Protein AF-0000000074206406 (afdb_homodimer)

Radius of gyration: 19.16 Å; Cα contacts (8 Å, |Δi|>4): 480; chains: 2; bounding box: 40×52×42 Å

Nearest PDB structures (foldseek):
  3nuv-assembly1_A  TM=7.724E-01  e=1.480E-07  Comamonas testosteroni
  4l7k-assembly2_C  TM=7.697E-01  e=1.480E-07  Comamonas testosteroni
  3mki-assembly2_C  TM=7.525E-01  e=2.273E-07  Comamonas testosteroni
  1cqs-assembly1_B  TM=8.108E-01  e=1.518E-06  Pseudomonas putida
  6tzd-assembly1_A  TM=7.763E-01  e=7.937E-06  Pseudomonas putida

Sequence (256 aa):
MSNREAVETWIRDYERLWRTPGTDGLDRLFTADATYLTSPWAEPITGLPALAEFWESHRDGPDEEFTLTAQVIAVDGPTAVVRASVEYLEPGDRWRDLWVLELDVDGLCAAFEEWPFAPGLEGQHNGQMSNREAVETWIRDYERLWRTPGTDGLDRLFTADATYLTSPWAEPITGLPALAEFWESHRDGPDEEFTLTAQVIAVDGPTAVVRASVEYLEPGDRWRDLWVLELDVDGLCAAFEEWPFAPGLEGQHNGQ

Structure (mmCIF, N/CA/C/O backbone):
data_AF-0000000074206406-model_v1
#
loop_
_entity.id
_entity.type
_entity.pdbx_description
1 polymer 'SnoaL-like domain-containing protein'
#
loop_
_atom_site.group_PDB
_atom_site.id
_atom_site.type_symbol
_atom_site.label_atom_id
_atom_site.label_alt_id
_atom_site.label_comp_id
_atom_site.label_asym_id
_atom_site.label_entity_id
_atom_site.label_seq_id
_atom_site.pdbx_PDB_ins_code
_atom_site.Cartn_x
_atom_site.Cartn_y
_atom_site.Cartn_z
_atom_site.occupancy
_atom_site.B_iso_or_equiv
_atom_site.auth_seq_id
_atom_site.auth_comp_id
_atom_site.auth_asym_id
_atom_site.auth_atom_id
_atom_site.pdbx_PDB_model_num
ATOM 1 N N . MET A 1 1 ? 22.75 -7.164 -12.742 1 74.94 1 MET A N 1
ATOM 2 C CA . MET A 1 1 ? 21.375 -6.68 -12.781 1 74.94 1 MET A CA 1
ATOM 3 C C . MET A 1 1 ? 21.062 -5.824 -11.562 1 74.94 1 MET A C 1
ATOM 5 O O . MET A 1 1 ? 21.484 -6.145 -10.445 1 74.94 1 MET A O 1
ATOM 9 N N . SER A 1 2 ? 20.547 -4.613 -11.789 1 85.25 2 SER A N 1
ATOM 10 C CA . SER A 1 2 ? 20.203 -3.793 -10.633 1 85.25 2 SER A CA 1
ATOM 11 C C . SER A 1 2 ? 19 -4.367 -9.883 1 85.25 2 SER A C 1
ATOM 13 O O . SER A 1 2 ? 18.297 -5.227 -10.414 1 85.25 2 SER A O 1
ATOM 15 N N . ASN A 1 3 ? 18.938 -4.07 -8.703 1 92.25 3 ASN A N 1
ATOM 16 C CA . ASN A 1 3 ? 17.766 -4.488 -7.93 1 92.25 3 ASN A CA 1
ATOM 17 C C . ASN A 1 3 ? 16.469 -4.062 -8.602 1 92.25 3 ASN A C 1
ATOM 19 O O . ASN A 1 3 ? 15.492 -4.82 -8.609 1 92.25 3 ASN A O 1
ATOM 23 N N . ARG A 1 4 ? 16.516 -2.961 -9.227 1 95.44 4 ARG A N 1
ATOM 24 C CA . ARG A 1 4 ? 15.336 -2.455 -9.922 1 95.44 4 ARG A CA 1
ATOM 25 C C . ARG A 1 4 ? 15.008 -3.309 -11.141 1 95.44 4 ARG A C 1
ATOM 27 O O . ARG A 1 4 ? 13.836 -3.609 -11.391 1 95.44 4 ARG A O 1
ATOM 34 N N . GLU A 1 5 ? 15.977 -3.672 -11.914 1 95.25 5 GLU A N 1
ATOM 35 C CA . GLU A 1 5 ? 15.773 -4.535 -13.07 1 95.25 5 GLU A CA 1
ATOM 36 C C . GLU A 1 5 ? 15.203 -5.887 -12.656 1 95.25 5 GLU A C 1
ATOM 38 O O . GLU A 1 5 ? 14.391 -6.473 -13.375 1 95.25 5 GLU A O 1
ATOM 43 N N . ALA A 1 6 ? 15.703 -6.41 -11.562 1 97 6 ALA A N 1
ATOM 44 C CA . ALA A 1 6 ? 15.18 -7.672 -11.039 1 97 6 ALA A CA 1
ATOM 45 C C . ALA A 1 6 ? 13.688 -7.57 -10.742 1 97 6 ALA A C 1
ATOM 47 O O . ALA A 1 6 ? 12.93 -8.5 -11.008 1 97 6 ALA A O 1
ATOM 48 N N . VAL A 1 7 ? 13.242 -6.422 -10.141 1 98.5 7 VAL A N 1
ATOM 49 C CA . VAL A 1 7 ? 11.836 -6.199 -9.836 1 98.5 7 VAL A CA 1
ATOM 50 C C . VAL A 1 7 ? 11.031 -6.133 -11.133 1 98.5 7 VAL A C 1
ATOM 52 O O . VAL A 1 7 ? 9.953 -6.734 -11.234 1 98.5 7 VAL A O 1
ATOM 55 N N . GLU A 1 8 ? 11.562 -5.422 -12.102 1 98.25 8 GLU A N 1
ATOM 56 C CA . GLU A 1 8 ? 10.883 -5.309 -13.391 1 98.25 8 GLU A CA 1
ATOM 57 C C . GLU A 1 8 ? 10.727 -6.672 -14.055 1 98.25 8 GLU A C 1
ATOM 59 O O . GLU A 1 8 ? 9.688 -6.973 -14.641 1 98.25 8 GLU A O 1
ATOM 64 N N . THR A 1 9 ? 11.75 -7.434 -14.016 1 97.94 9 THR A N 1
ATOM 65 C CA . THR A 1 9 ? 11.688 -8.789 -14.547 1 97.94 9 THR A CA 1
ATOM 66 C C . THR A 1 9 ? 10.641 -9.617 -13.812 1 97.94 9 THR A C 1
ATOM 68 O O . THR A 1 9 ? 9.875 -10.352 -14.438 1 97.94 9 THR A O 1
ATOM 71 N N . TRP A 1 10 ? 10.609 -9.516 -12.484 1 98.62 10 TRP A N 1
ATOM 72 C CA . TRP A 1 10 ? 9.625 -10.234 -11.688 1 98.62 10 TRP A CA 1
ATOM 73 C C . TRP A 1 10 ? 8.211 -9.867 -12.109 1 98.62 10 TRP A C 1
ATOM 75 O O . TRP A 1 10 ? 7.352 -10.742 -12.25 1 98.62 10 TRP A O 1
ATOM 85 N N . ILE A 1 11 ? 7.922 -8.586 -12.289 1 98.56 11 ILE A N 1
ATOM 86 C CA . ILE A 1 11 ? 6.602 -8.102 -12.68 1 98.56 11 ILE A CA 1
ATOM 87 C C . ILE A 1 11 ? 6.207 -8.711 -14.031 1 98.56 11 ILE A C 1
ATOM 89 O O . ILE A 1 11 ? 5.07 -9.148 -14.211 1 98.56 11 ILE A O 1
ATOM 93 N N . ARG A 1 12 ? 7.152 -8.688 -14.992 1 97.88 12 ARG A N 1
ATOM 94 C CA . ARG A 1 12 ? 6.895 -9.273 -16.297 1 97.88 12 ARG A CA 1
ATOM 95 C C . ARG A 1 12 ? 6.57 -10.758 -16.188 1 97.88 12 ARG A C 1
ATOM 97 O O . ARG A 1 12 ? 5.648 -11.242 -16.844 1 97.88 12 ARG A O 1
ATOM 104 N N . ASP A 1 13 ? 7.344 -11.469 -15.438 1 97.56 13 ASP A N 1
ATOM 105 C CA . ASP A 1 13 ? 7.125 -12.898 -15.266 1 97.56 13 ASP A CA 1
ATOM 106 C C . ASP A 1 13 ? 5.801 -13.172 -14.555 1 97.56 13 ASP A C 1
ATOM 108 O O . ASP A 1 13 ? 5.117 -14.148 -14.859 1 97.56 13 ASP A O 1
ATOM 112 N N . TYR A 1 14 ? 5.453 -12.391 -13.57 1 97.19 14 TYR A N 1
ATOM 113 C CA . TYR A 1 14 ? 4.172 -12.484 -12.875 1 97.19 14 TYR A CA 1
ATOM 114 C C . TYR A 1 14 ? 3.014 -12.367 -13.859 1 97.19 14 TYR A C 1
ATOM 116 O O . TYR A 1 14 ? 2.096 -13.188 -13.852 1 97.19 14 TYR A O 1
ATOM 124 N N . GLU A 1 15 ? 3.031 -11.289 -14.641 1 95.38 15 GLU A N 1
ATOM 125 C CA . GLU A 1 15 ? 1.978 -11.109 -15.633 1 95.38 15 GLU A CA 1
ATOM 126 C C . GLU A 1 15 ? 1.921 -12.281 -16.609 1 95.38 15 GLU A C 1
ATOM 128 O O . GLU A 1 15 ? 0.837 -12.758 -16.938 1 95.38 15 GLU A O 1
ATOM 133 N N . ARG A 1 16 ? 3.059 -12.688 -17.125 1 94.38 16 ARG A N 1
ATOM 134 C CA . ARG A 1 16 ? 3.119 -13.82 -18.047 1 94.38 16 ARG A CA 1
ATOM 135 C C . ARG A 1 16 ? 2.473 -15.055 -17.438 1 94.38 16 ARG A C 1
ATOM 137 O O . ARG A 1 16 ? 1.684 -15.742 -18.094 1 94.38 16 ARG A O 1
ATOM 144 N N . LEU A 1 17 ? 2.834 -15.328 -16.203 1 94.19 17 LEU A N 1
ATOM 145 C CA . LEU A 1 17 ? 2.275 -16.516 -15.555 1 94.19 17 LEU A CA 1
ATOM 146 C C . LEU A 1 17 ? 0.767 -16.375 -15.383 1 94.19 17 LEU A C 1
ATOM 148 O O . LEU A 1 17 ? 0.03 -17.344 -15.523 1 94.19 17 LEU A O 1
ATOM 152 N N . TRP A 1 18 ? 0.322 -15.188 -15.016 1 92 18 TRP A N 1
ATOM 153 C CA . TRP A 1 18 ? -1.109 -14.953 -14.867 1 92 18 TRP A CA 1
ATOM 154 C C . TRP A 1 18 ? -1.853 -15.289 -16.156 1 92 18 TRP A C 1
ATOM 156 O O . TRP A 1 18 ? -3.012 -15.703 -16.125 1 92 18 TRP A O 1
ATOM 166 N N . ARG A 1 19 ? -1.225 -15.211 -17.266 1 90.44 19 ARG A N 1
ATOM 167 C CA . ARG A 1 19 ? -1.811 -15.438 -18.594 1 90.44 19 ARG A CA 1
ATOM 168 C C . ARG A 1 19 ? -1.575 -16.875 -19.047 1 90.44 19 ARG A C 1
ATOM 170 O O . ARG A 1 19 ? -1.971 -17.25 -20.156 1 90.44 19 ARG A O 1
ATOM 177 N N . THR A 1 20 ? -0.932 -17.641 -18.312 1 90.62 20 THR A N 1
ATOM 178 C CA . THR A 1 20 ? -0.604 -19.031 -18.641 1 90.62 20 THR A CA 1
ATOM 179 C C . THR A 1 20 ? -1.51 -20 -17.891 1 90.62 20 THR A C 1
ATOM 181 O O . THR A 1 20 ? -1.739 -19.828 -16.688 1 90.62 20 THR A O 1
ATOM 184 N N . PRO A 1 21 ? -2.049 -21.047 -18.594 1 89.12 21 PRO A N 1
ATOM 185 C CA . PRO A 1 21 ? -2.852 -22.031 -17.875 1 89.12 21 PRO A CA 1
ATOM 186 C C . PRO A 1 21 ? -2.066 -22.75 -16.781 1 89.12 21 PRO A C 1
ATOM 188 O O . PRO A 1 21 ? -0.896 -23.094 -16.969 1 89.12 21 PRO A O 1
ATOM 191 N N . GLY A 1 22 ? -2.77 -22.969 -15.609 1 89.88 22 GLY A N 1
ATOM 192 C CA . GLY A 1 22 ? -2.176 -23.719 -14.508 1 89.88 22 GLY A CA 1
ATOM 193 C C . GLY A 1 22 ? -1.314 -22.859 -13.602 1 89.88 22 GLY A C 1
ATOM 194 O O . GLY A 1 22 ? -1.295 -21.641 -13.734 1 89.88 22 GLY A O 1
ATOM 195 N N . THR A 1 23 ? -0.602 -23.562 -12.617 1 93.25 23 THR A N 1
ATOM 196 C CA . THR A 1 23 ? 0.146 -22.828 -11.602 1 93.25 23 THR A CA 1
ATOM 197 C C . THR A 1 23 ? 1.562 -23.375 -11.469 1 93.25 23 THR A C 1
ATOM 199 O O . THR A 1 23 ? 2.264 -23.062 -10.5 1 93.25 23 THR A O 1
ATOM 202 N N . ASP A 1 24 ? 2.092 -24.156 -12.32 1 92.31 24 ASP A N 1
ATOM 203 C CA . ASP A 1 24 ? 3.414 -24.766 -12.258 1 92.31 24 ASP A CA 1
ATOM 204 C C . ASP A 1 24 ? 4.516 -23.703 -12.281 1 92.31 24 ASP A C 1
ATOM 206 O O . ASP A 1 24 ? 5.613 -23.938 -11.766 1 92.31 24 ASP A O 1
ATOM 210 N N . GLY A 1 25 ? 4.359 -22.562 -12.609 1 95.62 25 GLY A N 1
ATOM 211 C CA . GLY A 1 25 ? 5.367 -21.516 -12.688 1 95.62 25 GLY A CA 1
ATOM 212 C C . GLY A 1 25 ? 5.441 -20.656 -11.438 1 95.62 25 GLY A C 1
ATOM 213 O O . GLY A 1 25 ? 6.305 -19.781 -11.328 1 95.62 25 GLY A O 1
ATOM 214 N N . LEU A 1 26 ? 4.68 -20.984 -10.391 1 97.69 26 LEU A N 1
ATOM 215 C CA . LEU A 1 26 ? 4.641 -20.172 -9.18 1 97.69 26 LEU A CA 1
ATOM 216 C C . LEU A 1 26 ? 5.965 -20.25 -8.43 1 97.69 26 LEU A C 1
ATOM 218 O O . LEU A 1 26 ? 6.391 -19.281 -7.801 1 97.69 26 LEU A O 1
ATOM 222 N N . ASP A 1 27 ? 6.637 -21.375 -8.492 1 97.81 27 ASP A N 1
ATOM 223 C CA . ASP A 1 27 ? 7.891 -21.594 -7.773 1 97.81 27 ASP A CA 1
ATOM 224 C C . ASP A 1 27 ? 9.023 -20.797 -8.414 1 97.81 27 ASP A C 1
ATOM 226 O O . ASP A 1 27 ? 10.125 -20.719 -7.859 1 97.81 27 ASP A O 1
ATOM 230 N N . ARG A 1 28 ? 8.844 -20.188 -9.531 1 97.88 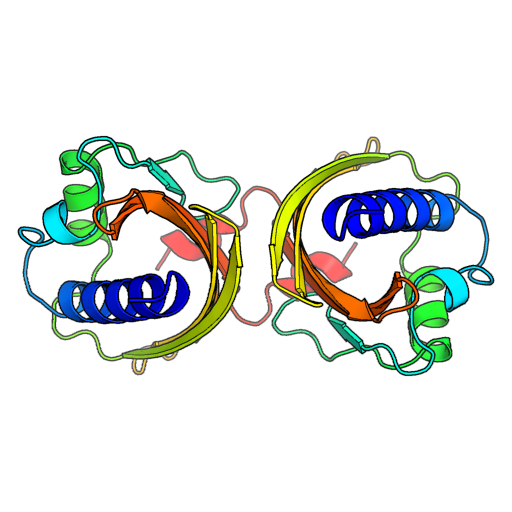28 ARG A N 1
ATOM 231 C CA . ARG A 1 28 ? 9.82 -19.312 -10.172 1 97.88 28 ARG A CA 1
ATOM 232 C C . ARG A 1 28 ? 9.57 -17.859 -9.797 1 97.88 28 ARG A C 1
ATOM 234 O O . ARG A 1 28 ? 10.422 -16.984 -10.039 1 97.88 28 ARG A O 1
ATOM 241 N N . LEU A 1 29 ? 8.492 -17.594 -9.164 1 98.56 29 LEU A N 1
ATOM 242 C CA . LEU A 1 29 ? 8.117 -16.25 -8.766 1 98.56 29 LEU A CA 1
ATOM 243 C C . LEU A 1 29 ? 8.234 -16.078 -7.25 1 98.56 29 LEU A C 1
ATOM 245 O O . LEU A 1 29 ? 8.602 -15 -6.773 1 98.56 29 LEU A O 1
ATOM 249 N N . PHE A 1 30 ? 7.875 -17.141 -6.559 1 98.88 30 PHE A N 1
ATOM 250 C CA . PHE A 1 30 ? 7.727 -17.062 -5.109 1 98.88 30 PHE A CA 1
ATOM 251 C C . PHE A 1 30 ? 8.594 -18.094 -4.414 1 98.88 30 PHE A C 1
ATOM 253 O O . PHE A 1 30 ? 8.859 -19.156 -4.973 1 98.88 30 PHE A O 1
ATOM 260 N N . THR A 1 31 ? 9.039 -17.75 -3.18 1 98.81 31 THR A N 1
ATOM 261 C CA . THR A 1 31 ? 9.672 -18.75 -2.33 1 98.81 31 THR A CA 1
ATOM 262 C C . THR A 1 31 ? 8.656 -19.781 -1.857 1 98.81 31 THR A C 1
ATOM 264 O O . THR A 1 31 ? 7.449 -19.531 -1.874 1 98.81 31 THR A O 1
ATOM 267 N N . ALA A 1 32 ? 9.055 -20.938 -1.372 1 98.31 32 ALA A N 1
ATOM 268 C CA . ALA A 1 32 ? 8.188 -22.062 -1 1 98.31 32 ALA A CA 1
ATOM 269 C C . ALA A 1 32 ? 7.246 -21.656 0.132 1 98.31 32 ALA A C 1
ATOM 271 O O . ALA A 1 32 ? 6.102 -22.125 0.186 1 98.31 32 ALA A O 1
ATOM 272 N N . ASP A 1 33 ? 7.699 -20.781 1.014 1 98.44 33 ASP A N 1
ATOM 273 C CA . ASP A 1 33 ? 6.918 -20.375 2.178 1 98.44 33 ASP A CA 1
ATOM 274 C C . ASP A 1 33 ? 6.434 -18.938 2.041 1 98.44 33 ASP A C 1
ATOM 276 O O . ASP A 1 33 ? 6.227 -18.25 3.043 1 98.44 33 ASP A O 1
ATOM 280 N N . ALA A 1 34 ? 6.363 -18.5 0.811 1 98.81 34 ALA A N 1
ATOM 281 C CA . ALA A 1 34 ? 5.973 -17.109 0.562 1 98.81 34 ALA A CA 1
ATOM 282 C C . ALA A 1 34 ? 4.633 -16.797 1.217 1 98.81 34 ALA A C 1
ATOM 284 O O . ALA A 1 34 ? 3.777 -17.672 1.357 1 98.81 34 ALA A O 1
ATOM 285 N N . THR A 1 35 ? 4.453 -15.57 1.666 1 98.81 35 THR A N 1
ATOM 286 C CA . THR A 1 35 ? 3.176 -15.039 2.141 1 98.81 35 THR A CA 1
ATOM 287 C C . THR A 1 35 ? 2.598 -14.047 1.143 1 98.81 35 THR A C 1
ATOM 289 O O . THR A 1 35 ? 3.34 -13.281 0.519 1 98.81 35 THR A O 1
ATOM 292 N N . TYR A 1 36 ? 1.287 -14.125 0.999 1 98.38 36 TYR A N 1
ATOM 293 C CA . TYR A 1 36 ? 0.541 -13.312 0.05 1 98.38 36 TYR A CA 1
ATOM 294 C C . TYR A 1 36 ? -0.673 -12.672 0.717 1 98.38 36 TYR A C 1
ATOM 296 O O . TYR A 1 36 ? -1.567 -13.375 1.193 1 98.38 36 TYR A O 1
ATOM 304 N N . LEU A 1 37 ? -0.662 -11.344 0.838 1 97.75 37 LEU A N 1
ATOM 305 C CA . LEU A 1 37 ? -1.819 -10.57 1.28 1 97.75 37 LEU A CA 1
ATOM 306 C C . LEU A 1 37 ? -2.547 -9.953 0.091 1 97.75 37 LEU A C 1
ATOM 308 O O . LEU A 1 37 ? -1.976 -9.141 -0.637 1 97.75 37 LEU A O 1
ATOM 312 N N . THR A 1 38 ? -3.846 -10.312 -0.092 1 95.44 38 THR A N 1
ATOM 313 C CA . THR A 1 38 ? -4.617 -9.789 -1.212 1 95.44 38 THR A CA 1
ATOM 314 C C . THR A 1 38 ? -5.141 -8.391 -0.897 1 95.44 38 THR A C 1
ATOM 316 O O . THR A 1 38 ? -5.621 -7.684 -1.788 1 95.44 38 THR A O 1
ATOM 319 N N . SER A 1 39 ? -5.117 -7.93 0.307 1 95 39 SER A N 1
ATOM 320 C CA . SER A 1 39 ? -5.445 -6.609 0.842 1 95 39 SER A CA 1
ATOM 321 C C . SER A 1 39 ? -4.898 -6.434 2.254 1 95 39 SER A C 1
ATOM 323 O O . SER A 1 39 ? -4.539 -7.414 2.912 1 95 39 SER A O 1
ATOM 325 N N . PRO A 1 40 ? -4.809 -5.27 2.746 1 95.19 40 PRO A N 1
ATOM 326 C CA . PRO A 1 40 ? -4.121 -5.059 4.023 1 95.19 40 PRO A CA 1
ATOM 327 C C . PRO A 1 40 ? -4.832 -5.734 5.191 1 95.19 40 PRO A C 1
ATOM 329 O O . PRO A 1 40 ? -4.211 -6.008 6.223 1 95.19 40 PRO A O 1
ATOM 332 N N . TRP A 1 41 ? -6.102 -6.004 5.078 1 95.62 41 TRP A N 1
ATOM 333 C CA . TRP A 1 41 ? -6.832 -6.594 6.195 1 95.62 41 TRP A CA 1
ATOM 334 C C . TRP A 1 41 ? -7.078 -8.078 5.961 1 95.62 41 TRP A C 1
ATOM 336 O O . TRP A 1 41 ? -7.715 -8.75 6.781 1 95.62 41 TRP A O 1
ATOM 346 N N . ALA A 1 42 ? -6.688 -8.609 4.844 1 94.56 42 ALA A N 1
ATOM 347 C CA . ALA A 1 42 ? -6.895 -10.023 4.52 1 94.56 42 ALA A CA 1
ATOM 348 C C . ALA A 1 42 ? -5.984 -10.914 5.355 1 94.56 42 ALA A C 1
ATOM 350 O O . ALA A 1 42 ? -4.926 -10.477 5.812 1 94.56 42 ALA A O 1
ATOM 351 N N . GLU A 1 43 ? -6.441 -12.094 5.582 1 94.81 43 GLU A N 1
ATOM 352 C CA . GLU A 1 43 ? -5.543 -13.117 6.109 1 94.81 43 GLU A CA 1
ATOM 353 C C . GLU A 1 43 ? -4.527 -13.547 5.059 1 94.81 43 GLU A C 1
ATOM 355 O O . GLU A 1 43 ? -4.879 -13.75 3.893 1 94.81 43 GLU A O 1
ATOM 360 N N . PRO A 1 44 ? -3.307 -13.672 5.469 1 97.38 44 PRO A N 1
ATOM 361 C CA . PRO A 1 44 ? -2.293 -14.062 4.488 1 97.38 44 PRO A CA 1
ATOM 362 C C . PRO A 1 44 ? -2.494 -15.477 3.963 1 97.38 44 PRO A C 1
ATOM 364 O O . PRO A 1 44 ? -2.867 -16.375 4.723 1 97.38 44 PRO A O 1
ATOM 367 N N . ILE A 1 45 ? -2.307 -15.672 2.645 1 97.94 45 ILE A N 1
ATOM 368 C CA . ILE A 1 45 ? -2.111 -16.969 2.012 1 97.94 45 ILE A CA 1
ATOM 369 C C . ILE A 1 45 ? -0.646 -17.391 2.133 1 97.94 45 ILE A C 1
ATOM 371 O O . ILE A 1 45 ? 0.254 -16.625 1.771 1 97.94 45 ILE A O 1
ATOM 375 N N . THR A 1 46 ? -0.384 -18.578 2.645 1 98.69 46 THR A N 1
ATOM 376 C CA . THR A 1 46 ? 0.998 -18.953 2.932 1 98.69 46 THR A CA 1
ATOM 377 C C . THR A 1 46 ? 1.38 -20.219 2.186 1 98.69 46 THR A C 1
ATOM 379 O O . THR A 1 46 ? 0.712 -21.25 2.32 1 98.69 46 THR A O 1
ATOM 382 N N . GLY A 1 47 ? 2.395 -20.109 1.427 1 98.69 47 GLY A N 1
ATOM 383 C CA . GLY A 1 47 ? 2.967 -21.281 0.774 1 98.69 47 GLY A CA 1
ATOM 384 C C . GLY A 1 47 ? 2.438 -21.5 -0.631 1 98.69 47 GLY A C 1
ATOM 385 O O . GLY A 1 47 ? 1.342 -21.047 -0.965 1 98.69 47 GLY A O 1
ATOM 386 N N . LEU A 1 48 ? 3.275 -22.203 -1.395 1 98.5 48 LEU A N 1
ATOM 387 C CA . LEU A 1 48 ? 2.996 -22.391 -2.816 1 98.5 48 LEU A CA 1
ATOM 388 C C . LEU A 1 48 ? 1.716 -23.188 -3.023 1 98.5 48 LEU A C 1
ATOM 390 O O . LEU A 1 48 ? 0.912 -22.859 -3.9 1 98.5 48 LEU A O 1
ATOM 394 N N . PRO A 1 49 ? 1.428 -24.234 -2.244 1 98.06 49 PRO A N 1
ATOM 395 C CA . PRO A 1 49 ? 0.181 -24.969 -2.479 1 98.06 49 PRO A CA 1
ATOM 396 C C . PRO A 1 49 ? -1.06 -24.094 -2.279 1 98.06 49 PRO A C 1
ATOM 398 O O . PRO A 1 49 ? -1.98 -24.141 -3.1 1 98.06 49 PRO A O 1
ATOM 401 N N . ALA A 1 50 ? -1.092 -23.344 -1.184 1 98 50 ALA A N 1
ATOM 402 C CA . ALA A 1 50 ? -2.227 -22.469 -0.921 1 98 50 ALA A CA 1
ATOM 403 C C . ALA A 1 50 ? -2.342 -21.391 -1.991 1 98 50 ALA A C 1
ATOM 405 O O . ALA A 1 50 ? -3.447 -21.016 -2.396 1 98 50 ALA A O 1
ATOM 406 N N . LEU A 1 51 ? -1.216 -20.859 -2.393 1 97.19 51 LEU A N 1
ATOM 407 C CA . LEU A 1 51 ? -1.196 -19.844 -3.438 1 97.19 51 LEU A CA 1
ATOM 408 C C . LEU A 1 51 ? -1.725 -20.406 -4.754 1 97.19 51 LEU A C 1
ATOM 410 O O . LEU A 1 51 ? -2.459 -19.734 -5.473 1 97.19 51 LEU A O 1
ATOM 414 N N . ALA A 1 52 ? -1.338 -21.562 -5.113 1 96.31 52 ALA A N 1
ATOM 415 C CA . ALA A 1 52 ? -1.82 -22.234 -6.324 1 96.31 52 ALA A CA 1
ATOM 416 C C . ALA A 1 52 ? -3.34 -22.359 -6.312 1 96.31 52 ALA A C 1
ATOM 418 O O . ALA A 1 52 ? -4.004 -22.078 -7.316 1 96.31 52 ALA A O 1
ATOM 419 N N . GLU A 1 53 ? -3.879 -22.828 -5.203 1 95.06 53 GLU A N 1
ATOM 420 C CA . GLU A 1 53 ? -5.324 -22.969 -5.062 1 95.06 53 GLU A CA 1
ATOM 421 C C . GLU A 1 53 ? -6.027 -21.625 -5.23 1 95.06 53 GLU A C 1
ATOM 423 O O . GLU A 1 53 ? -7.062 -21.531 -5.891 1 95.06 53 GLU A O 1
ATOM 428 N N . PHE A 1 54 ? -5.516 -20.672 -4.633 1 94.06 54 PHE A N 1
ATOM 429 C CA . PHE A 1 54 ? -6.086 -19.328 -4.723 1 94.06 54 PHE A CA 1
ATOM 430 C C . PHE A 1 54 ? -6.094 -18.844 -6.168 1 94.06 54 PHE A C 1
ATOM 432 O O . PHE A 1 54 ? -7.121 -18.375 -6.66 1 94.06 54 PHE A O 1
ATOM 439 N N . TRP A 1 55 ? -4.922 -18.859 -6.844 1 91.38 55 TRP A N 1
ATOM 440 C CA . TRP A 1 55 ? -4.809 -18.422 -8.227 1 91.38 55 TRP A CA 1
ATOM 441 C C . TRP A 1 55 ? -5.797 -19.156 -9.125 1 91.38 55 TRP A C 1
ATOM 443 O O . TRP A 1 55 ? -6.43 -18.562 -9.992 1 91.38 55 TRP A O 1
ATOM 453 N N . GLU A 1 56 ? -5.918 -20.438 -8.984 1 88.56 56 GLU A N 1
ATOM 454 C CA 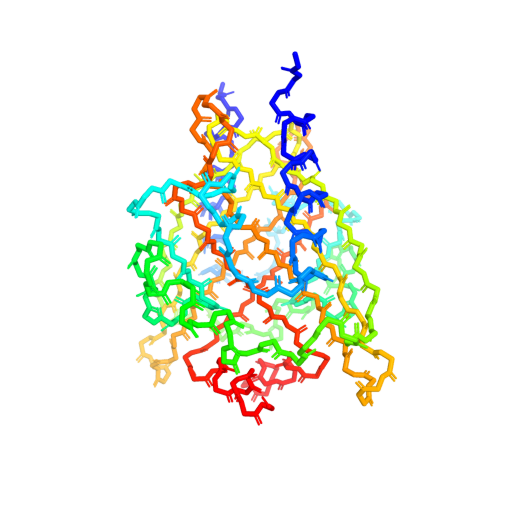. GLU A 1 56 ? -6.824 -21.234 -9.805 1 88.56 56 GLU A CA 1
ATOM 455 C C . GLU A 1 56 ? -8.273 -20.812 -9.602 1 88.56 56 GLU A C 1
ATOM 457 O O . GLU A 1 56 ? -9.078 -20.859 -10.531 1 88.56 56 GLU A O 1
ATOM 462 N N . SER A 1 57 ? -8.578 -20.406 -8.438 1 86.88 57 SER A N 1
ATOM 463 C CA . SER A 1 57 ? -9.953 -20.062 -8.117 1 86.88 57 SER A CA 1
ATOM 464 C C . SER A 1 57 ? -10.281 -18.625 -8.539 1 86.88 57 SER A C 1
ATOM 466 O O . SER A 1 57 ? -11.453 -18.281 -8.711 1 86.88 57 SER A O 1
ATOM 468 N N . HIS A 1 58 ? -9.352 -17.812 -8.719 1 79.25 58 HIS A N 1
ATOM 469 C CA . HIS A 1 58 ? -9.617 -16.391 -8.898 1 79.25 58 HIS A CA 1
ATOM 470 C C . HIS A 1 58 ? -9.258 -15.945 -10.312 1 79.25 58 HIS A C 1
ATOM 472 O O . HIS A 1 58 ? -9.555 -14.812 -10.703 1 79.25 58 HIS A O 1
ATOM 478 N N . ARG A 1 59 ? -8.641 -16.703 -11.016 1 76.31 59 ARG A N 1
ATOM 479 C CA . ARG A 1 59 ? -8.344 -16.375 -12.406 1 76.31 59 ARG A CA 1
ATOM 480 C C . ARG A 1 59 ? -9.406 -16.938 -13.336 1 76.31 59 ARG A C 1
ATOM 482 O O . ARG A 1 59 ? -9.883 -18.062 -13.148 1 76.31 59 ARG A O 1
ATOM 489 N N . ASP A 1 60 ? -9.883 -15.867 -14.102 1 64.62 60 ASP A N 1
ATOM 490 C CA . ASP A 1 60 ? -10.75 -16.359 -15.172 1 64.62 60 ASP A CA 1
ATOM 491 C C . ASP A 1 60 ? -9.938 -16.938 -16.328 1 64.62 60 ASP A C 1
ATOM 493 O O . ASP A 1 60 ? -9.453 -16.188 -17.188 1 64.62 60 ASP A O 1
ATOM 497 N N . GLY A 1 61 ? -9.375 -17.859 -16.156 1 63 61 GLY A N 1
ATOM 498 C CA . GLY A 1 61 ? -8.719 -18.641 -17.203 1 63 61 GLY A CA 1
ATOM 499 C C . GLY A 1 61 ? -7.746 -17.828 -18.031 1 63 61 GLY A C 1
ATOM 500 O O . GLY A 1 61 ? -7.672 -16.594 -17.891 1 63 61 GLY A O 1
ATOM 501 N N . PRO A 1 62 ? -6.941 -18.391 -18.828 1 64.94 62 PRO A N 1
ATOM 502 C CA . PRO A 1 62 ? -5.902 -17.766 -19.641 1 64.94 62 PRO A CA 1
ATOM 503 C C . PRO A 1 62 ? -6.473 -16.812 -20.688 1 64.94 62 PRO A C 1
ATOM 505 O O . PRO A 1 62 ? -5.738 -16 -21.266 1 64.94 62 PRO A O 1
ATOM 508 N N . ASP A 1 63 ? -7.723 -16.75 -20.688 1 71.38 63 ASP A N 1
ATOM 509 C CA . ASP A 1 63 ? -8.32 -15.969 -21.766 1 71.38 63 ASP A CA 1
ATOM 510 C C . ASP A 1 63 ? -8.852 -14.633 -21.25 1 71.38 63 ASP A C 1
ATOM 512 O O . ASP A 1 63 ? -9.398 -13.836 -22.016 1 71.38 63 ASP A O 1
ATOM 516 N N . GLU A 1 64 ? -8.68 -14.492 -20.078 1 80.56 64 GLU A N 1
ATOM 517 C CA . GLU A 1 64 ? -9.117 -13.195 -19.562 1 80.56 64 GLU A CA 1
ATOM 518 C C . GLU A 1 64 ? -8.328 -12.055 -20.203 1 80.56 64 GLU A C 1
ATOM 520 O O . GLU A 1 64 ? -7.094 -12.094 -20.234 1 80.56 64 GLU A O 1
ATOM 525 N N . GLU A 1 65 ? -9.062 -11.062 -20.703 1 87.5 65 GLU A N 1
ATOM 526 C CA . GLU A 1 65 ? -8.414 -9.93 -21.359 1 87.5 65 GLU A CA 1
ATOM 527 C C . GLU A 1 65 ? -8.297 -8.734 -20.422 1 87.5 65 GLU A C 1
ATOM 529 O O . GLU A 1 65 ? -9.305 -8.211 -19.938 1 87.5 65 GLU A O 1
ATOM 534 N N . PHE A 1 66 ? -7.098 -8.414 -20.156 1 92.62 66 PHE A N 1
ATOM 535 C CA . PHE A 1 66 ? -6.816 -7.242 -19.344 1 92.62 66 PHE A CA 1
ATOM 536 C C . PHE A 1 66 ? -5.504 -6.594 -19.766 1 92.62 66 PHE A C 1
ATOM 538 O O . PHE A 1 66 ? -4.684 -7.219 -20.453 1 92.62 66 PHE A O 1
ATOM 545 N N . THR A 1 67 ? -5.395 -5.305 -19.469 1 95.19 67 THR A N 1
ATOM 546 C CA . THR A 1 67 ? -4.133 -4.578 -19.594 1 95.19 67 THR A CA 1
ATOM 547 C C . THR A 1 67 ? -3.551 -4.266 -18.219 1 95.19 67 THR A C 1
ATOM 549 O O . THR A 1 67 ? -4.273 -3.834 -17.312 1 95.19 67 THR A O 1
ATOM 552 N N . LEU A 1 68 ? -2.287 -4.613 -18.031 1 96.69 68 LEU A N 1
ATOM 553 C CA . LEU A 1 68 ? -1.542 -4.281 -16.812 1 96.69 68 LEU A CA 1
ATOM 554 C C . LEU A 1 68 ? -0.432 -3.281 -17.125 1 96.69 68 LEU A C 1
ATOM 556 O O . LEU A 1 68 ? 0.37 -3.492 -18.031 1 96.69 68 LEU A O 1
ATOM 560 N N . THR A 1 69 ? -0.415 -2.088 -16.484 1 98 69 THR A N 1
ATOM 561 C CA . THR A 1 69 ? 0.715 -1.166 -16.453 1 98 69 THR A CA 1
ATOM 562 C C . THR A 1 69 ? 1.311 -1.07 -15.055 1 98 69 THR A C 1
ATOM 564 O O . THR A 1 69 ? 0.579 -1.071 -14.062 1 98 69 THR A O 1
ATOM 567 N N . ALA A 1 70 ? 2.68 -1.169 -14.984 1 98.5 70 ALA A N 1
ATOM 568 C CA . ALA A 1 70 ? 3.344 -1.158 -13.688 1 98.5 70 ALA A CA 1
ATOM 569 C C . ALA A 1 70 ? 4.57 -0.249 -13.703 1 98.5 70 ALA A C 1
ATOM 571 O O . ALA A 1 70 ? 5.266 -0.152 -14.719 1 98.5 70 ALA A O 1
ATOM 572 N N . GLN A 1 71 ? 4.77 0.485 -12.633 1 98.44 71 GLN A N 1
ATOM 573 C CA . GLN A 1 71 ? 5.934 1.331 -12.398 1 98.44 71 GLN A CA 1
ATOM 574 C C . GLN A 1 71 ? 6.578 1.019 -11.047 1 98.44 71 GLN A C 1
ATOM 576 O O . GLN A 1 71 ? 5.91 1.053 -10.016 1 98.44 71 GLN A O 1
ATOM 581 N N . VAL A 1 72 ? 7.867 0.664 -11.078 1 98.81 72 VAL A N 1
ATOM 582 C CA . VAL A 1 72 ? 8.602 0.518 -9.82 1 98.81 72 VAL A CA 1
ATOM 583 C C . VAL A 1 72 ? 8.875 1.894 -9.219 1 98.81 72 VAL A C 1
ATOM 585 O O . VAL A 1 72 ? 9.609 2.697 -9.789 1 98.81 72 VAL A O 1
ATOM 588 N N . ILE A 1 73 ? 8.336 2.156 -7.977 1 98.69 73 ILE A N 1
ATOM 589 C CA . ILE A 1 73 ? 8.445 3.521 -7.477 1 98.69 73 ILE A CA 1
ATOM 590 C C . ILE A 1 73 ? 9.508 3.586 -6.379 1 98.69 73 ILE A C 1
ATOM 592 O O . ILE A 1 73 ? 10.023 4.66 -6.07 1 98.69 73 ILE A O 1
ATOM 596 N N . ALA A 1 74 ? 9.852 2.453 -5.789 1 98.69 74 ALA A N 1
ATOM 597 C CA . ALA A 1 74 ? 10.922 2.424 -4.793 1 98.69 74 ALA A CA 1
ATOM 598 C C . ALA A 1 74 ? 11.539 1.029 -4.684 1 98.69 74 ALA A C 1
ATOM 600 O O . ALA A 1 74 ? 10.82 0.026 -4.734 1 98.69 74 ALA A O 1
ATOM 601 N N . VAL A 1 75 ? 12.812 0.945 -4.574 1 98.62 75 VAL A N 1
ATOM 602 C CA . VAL A 1 75 ? 13.57 -0.252 -4.215 1 98.62 75 VAL A CA 1
ATOM 603 C C . VAL A 1 75 ? 14.523 0.061 -3.066 1 98.62 75 VAL A C 1
ATOM 605 O O . VAL A 1 75 ? 15.352 0.971 -3.168 1 98.62 75 VAL A O 1
ATOM 608 N N . ASP A 1 76 ? 14.414 -0.604 -1.969 1 98.06 76 ASP A N 1
ATOM 609 C CA . ASP A 1 76 ? 15.227 -0.471 -0.763 1 98.06 76 ASP A CA 1
AT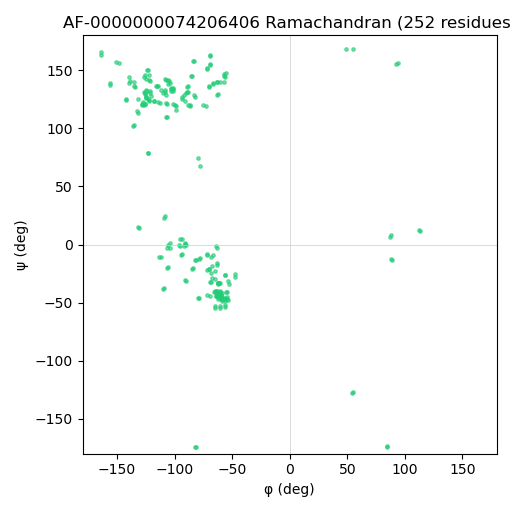OM 610 C C . ASP A 1 76 ? 15.617 -1.841 -0.21 1 98.06 76 ASP A C 1
ATOM 612 O O . ASP A 1 76 ? 14.859 -2.447 0.55 1 98.06 76 ASP A O 1
ATOM 616 N N . GLY A 1 77 ? 16.875 -2.258 -0.471 1 96.56 77 GLY A N 1
ATOM 617 C CA . GLY A 1 77 ? 17.234 -3.631 -0.149 1 96.56 77 GLY A CA 1
ATOM 618 C C . GLY A 1 77 ? 16.312 -4.652 -0.79 1 96.56 77 GLY A C 1
ATOM 619 O O . GLY A 1 77 ? 16.109 -4.637 -2.006 1 96.56 77 GLY A O 1
ATOM 620 N N . PRO A 1 78 ? 15.766 -5.543 0.03 1 97.69 78 PRO A N 1
ATOM 621 C CA . PRO A 1 78 ? 14.883 -6.578 -0.509 1 97.69 78 PRO A CA 1
ATOM 622 C C . PRO A 1 78 ? 13.477 -6.062 -0.801 1 97.69 78 PRO A C 1
ATOM 624 O O . PRO A 1 78 ? 12.672 -6.766 -1.421 1 97.69 78 PRO A O 1
ATOM 627 N N . THR A 1 79 ? 13.195 -4.887 -0.311 1 98.81 79 THR A N 1
ATOM 628 C CA . THR A 1 79 ? 11.836 -4.367 -0.431 1 98.81 79 THR A CA 1
ATOM 629 C C . THR A 1 79 ? 11.68 -3.564 -1.72 1 98.81 79 THR A C 1
ATOM 631 O O . THR A 1 79 ? 12.516 -2.717 -2.037 1 98.81 79 THR A O 1
ATOM 634 N N . ALA A 1 80 ? 10.672 -3.834 -2.498 1 98.88 80 ALA A N 1
ATOM 635 C CA . ALA A 1 80 ? 10.281 -3.047 -3.664 1 98.88 80 ALA A CA 1
ATOM 636 C C . ALA A 1 80 ? 8.805 -2.643 -3.584 1 98.88 80 ALA A C 1
ATOM 638 O O . ALA A 1 80 ? 7.98 -3.395 -3.066 1 98.88 80 ALA A O 1
ATOM 639 N N . VAL A 1 81 ? 8.531 -1.502 -4.035 1 98.94 81 VAL A N 1
ATOM 640 C CA . VAL A 1 81 ? 7.164 -1.012 -4.133 1 98.94 81 VAL A CA 1
ATOM 641 C C . VAL A 1 81 ? 6.844 -0.652 -5.582 1 98.94 81 VAL A C 1
ATOM 643 O O . VAL A 1 81 ? 7.621 0.042 -6.242 1 98.94 81 VAL A O 1
ATOM 646 N N . VAL A 1 82 ? 5.719 -1.106 -6.051 1 98.94 82 VAL A N 1
ATOM 647 C CA . VAL A 1 82 ? 5.285 -0.981 -7.441 1 98.94 82 VAL A CA 1
ATOM 648 C C . VAL A 1 82 ? 3.896 -0.352 -7.496 1 98.94 82 VAL A C 1
ATOM 650 O O . VAL A 1 82 ? 3.018 -0.7 -6.699 1 98.94 82 VAL A O 1
ATOM 653 N N . ARG A 1 83 ? 3.705 0.624 -8.305 1 98.81 83 ARG A N 1
ATOM 654 C CA . ARG A 1 83 ? 2.383 1.112 -8.68 1 98.81 83 ARG A CA 1
ATOM 655 C C . ARG A 1 83 ? 1.868 0.397 -9.922 1 98.81 83 ARG A C 1
ATOM 657 O O . ARG A 1 83 ? 2.535 0.384 -10.953 1 98.81 83 ARG A O 1
ATOM 664 N N . ALA A 1 84 ? 0.7 -0.204 -9.773 1 98.56 84 ALA A N 1
ATOM 665 C CA . ALA A 1 84 ? 0.138 -0.977 -10.883 1 98.56 84 ALA A CA 1
ATOM 666 C C . ALA A 1 84 ? -1.272 -0.503 -11.219 1 98.56 84 ALA A C 1
ATOM 668 O O . ALA A 1 84 ? -2.002 -0.029 -10.344 1 98.56 84 ALA A O 1
ATOM 669 N N . SER A 1 85 ? -1.607 -0.553 -12.453 1 97.75 85 SER A N 1
ATOM 670 C CA . SER A 1 85 ? -2.959 -0.336 -12.969 1 97.75 85 SER A CA 1
ATOM 671 C C . SER A 1 85 ? -3.426 -1.516 -13.812 1 97.75 85 SER A C 1
ATOM 673 O O . SER A 1 85 ? -2.682 -2.01 -14.664 1 97.75 85 SER A O 1
ATOM 675 N N . VAL A 1 86 ? -4.652 -1.945 -13.516 1 95.38 86 VAL A N 1
ATOM 676 C CA . VAL A 1 86 ? -5.238 -3.055 -14.258 1 95.38 86 VAL A CA 1
ATOM 677 C C . VAL A 1 86 ? -6.598 -2.639 -14.828 1 95.38 86 VAL A C 1
ATOM 679 O O . VAL A 1 86 ? -7.418 -2.055 -14.117 1 95.38 86 VAL A O 1
ATOM 682 N N . GLU A 1 87 ? -6.742 -2.881 -16.062 1 94.94 87 GLU A N 1
ATOM 683 C CA . GLU A 1 87 ? -8.031 -2.662 -16.703 1 94.94 87 GLU A CA 1
ATOM 684 C C . GLU A 1 87 ? -8.516 -3.924 -17.422 1 94.94 87 GLU A C 1
ATOM 686 O O . GLU A 1 87 ? -7.832 -4.445 -18.297 1 94.94 87 GLU A O 1
ATOM 691 N N . TYR A 1 88 ? -9.695 -4.383 -17 1 91.75 88 TYR A N 1
ATOM 692 C CA . TYR A 1 88 ? -10.328 -5.52 -17.656 1 91.75 88 TYR A CA 1
ATOM 693 C C . TYR A 1 88 ? -11.203 -5.062 -18.812 1 91.75 88 TYR A C 1
ATOM 695 O O . TYR A 1 88 ? -11.922 -4.066 -18.703 1 91.75 88 TYR A O 1
ATOM 703 N N . LEU A 1 89 ? -11.07 -5.656 -19.922 1 86.81 89 LEU A N 1
ATOM 704 C CA . LEU A 1 89 ? -11.906 -5.332 -21.078 1 86.81 89 LEU A CA 1
ATOM 705 C C . LEU A 1 89 ? -13.367 -5.68 -20.797 1 86.81 89 LEU A C 1
ATOM 707 O O . LEU A 1 89 ? -14.258 -4.875 -21.078 1 86.81 89 LEU A O 1
ATOM 711 N N . GLU A 1 90 ? -13.656 -6.797 -20.438 1 82.12 90 GLU A N 1
ATOM 712 C CA . GLU A 1 90 ? -14.961 -7.234 -19.953 1 82.12 90 GLU A CA 1
ATOM 713 C C . GLU A 1 90 ? -14.875 -7.719 -18.5 1 82.12 90 GLU A C 1
ATOM 715 O O . GLU A 1 90 ? -13.984 -8.5 -18.156 1 82.12 90 GLU A O 1
ATOM 720 N N . PRO A 1 91 ? -15.57 -7.23 -17.578 1 81.56 91 PRO A N 1
ATOM 721 C CA . PRO A 1 91 ? -16.719 -6.332 -17.719 1 81.56 91 PRO A CA 1
ATOM 722 C C . PRO A 1 91 ? -16.328 -4.859 -17.688 1 81.56 91 PRO A C 1
ATOM 724 O O . PRO A 1 91 ? -17.188 -3.984 -17.594 1 81.56 91 PRO A O 1
ATOM 727 N N . GLY A 1 92 ? -15.031 -4.508 -17.547 1 83.81 92 GLY A N 1
ATOM 728 C CA . GLY A 1 92 ? -14.602 -3.121 -17.609 1 83.81 92 GLY A CA 1
ATOM 729 C C . GLY A 1 92 ? -14.078 -2.605 -16.281 1 83.81 92 GLY A C 1
ATOM 730 O O . GLY A 1 92 ? -13.82 -1.407 -16.141 1 83.81 92 GLY A O 1
ATOM 731 N N . ASP A 1 93 ? -13.883 -3.57 -15.422 1 89.81 93 ASP A N 1
ATOM 732 C CA . ASP A 1 93 ? -13.359 -3.186 -14.117 1 89.81 93 ASP A CA 1
ATOM 733 C C . ASP A 1 93 ? -11.969 -2.564 -14.242 1 89.81 93 ASP A C 1
ATOM 735 O O . ASP A 1 93 ? -11.164 -2.99 -15.078 1 89.81 93 ASP A O 1
ATOM 739 N N . ARG A 1 94 ? -11.781 -1.537 -13.461 1 94.81 94 ARG A N 1
ATOM 740 C CA . ARG A 1 94 ? -10.484 -0.884 -13.359 1 94.81 94 ARG A CA 1
ATOM 741 C C . ARG A 1 94 ? -9.969 -0.908 -11.922 1 94.81 94 ARG A C 1
ATOM 743 O O . ARG A 1 94 ? -10.75 -0.756 -10.977 1 94.81 94 ARG A O 1
ATOM 750 N N . TRP A 1 95 ? -8.648 -1.142 -11.852 1 94.94 95 TRP A N 1
ATOM 751 C CA . TRP A 1 95 ? -8.016 -1.178 -10.531 1 94.94 95 TRP A CA 1
ATOM 752 C C . TRP A 1 95 ? -6.719 -0.383 -10.531 1 94.94 95 TRP A C 1
ATOM 754 O O . TRP A 1 95 ? -5.969 -0.406 -11.516 1 94.94 95 TRP A O 1
ATOM 764 N N . ARG A 1 96 ? -6.504 0.411 -9.516 1 96.94 96 ARG A N 1
ATOM 765 C CA . ARG A 1 96 ? -5.176 0.873 -9.133 1 96.94 96 ARG A CA 1
ATOM 766 C C . ARG A 1 96 ? -4.676 0.132 -7.895 1 96.94 96 ARG A C 1
ATOM 768 O O . ARG A 1 96 ? -5.453 -0.15 -6.977 1 96.94 96 ARG A O 1
ATOM 775 N N . ASP A 1 97 ? -3.367 -0.204 -7.957 1 97.5 97 ASP A N 1
ATOM 776 C CA . ASP A 1 97 ? -2.797 -1.055 -6.918 1 97.5 97 ASP A CA 1
ATOM 777 C C . ASP A 1 97 ? -1.403 -0.574 -6.516 1 97.5 97 ASP A C 1
ATOM 779 O O . ASP A 1 97 ? -0.664 -0.041 -7.344 1 97.5 97 ASP A O 1
ATOM 783 N N . LEU A 1 98 ? -1.075 -0.584 -5.242 1 98.62 98 LEU A N 1
ATOM 784 C CA . LEU A 1 98 ? 0.323 -0.663 -4.832 1 98.62 98 LEU A CA 1
ATOM 785 C C . LEU A 1 98 ? 0.685 -2.082 -4.402 1 98.62 98 LEU A C 1
ATOM 787 O O . LEU A 1 98 ? -0.094 -2.744 -3.715 1 98.62 98 LEU A O 1
ATOM 791 N N . TRP A 1 99 ? 1.812 -2.525 -4.883 1 98.88 99 TRP A N 1
ATOM 792 C CA . TRP A 1 99 ? 2.389 -3.801 -4.469 1 98.88 99 TRP A CA 1
ATOM 793 C C . TRP A 1 99 ? 3.627 -3.582 -3.605 1 98.88 99 TRP A C 1
ATOM 795 O O . TRP A 1 99 ? 4.465 -2.73 -3.914 1 98.88 99 TRP A O 1
ATOM 805 N N . VAL A 1 100 ? 3.721 -4.246 -2.521 1 98.94 100 VAL A N 1
ATOM 806 C CA . VAL A 1 100 ? 4.953 -4.355 -1.747 1 98.94 100 VAL A CA 1
ATOM 807 C C . VAL A 1 100 ? 5.535 -5.762 -1.895 1 98.94 100 VAL A C 1
ATOM 809 O O . VAL A 1 100 ? 4.863 -6.75 -1.595 1 98.94 100 VAL A O 1
ATOM 812 N N . LEU A 1 101 ? 6.742 -5.836 -2.379 1 98.88 101 LEU A N 1
ATOM 813 C CA . LEU A 1 101 ? 7.43 -7.102 -2.602 1 98.88 101 LEU A CA 1
ATOM 814 C C . LEU A 1 101 ? 8.664 -7.215 -1.708 1 98.88 101 LEU A C 1
ATOM 816 O O . LEU A 1 101 ? 9.391 -6.234 -1.521 1 98.88 101 LEU A O 1
ATOM 820 N N . GLU A 1 102 ? 8.852 -8.305 -1.142 1 98.81 102 GLU A N 1
ATOM 821 C CA . GLU A 1 102 ? 10.156 -8.688 -0.601 1 98.81 102 GLU A CA 1
ATOM 822 C C . GLU A 1 102 ? 10.82 -9.758 -1.463 1 98.81 102 GLU A C 1
ATOM 824 O O . GLU A 1 102 ? 10.383 -10.914 -1.472 1 98.81 102 GLU A O 1
ATOM 829 N N . LEU A 1 103 ? 11.852 -9.391 -2.154 1 98.56 103 LEU A N 1
ATOM 830 C CA . LEU A 1 103 ? 12.555 -10.32 -3.035 1 98.56 103 LEU A CA 1
ATOM 831 C C . LEU A 1 103 ? 13.828 -10.828 -2.379 1 98.56 103 LEU A C 1
ATOM 833 O O . LEU A 1 103 ? 14.57 -10.055 -1.769 1 98.56 103 LEU A O 1
ATOM 837 N N . ASP A 1 104 ? 14.031 -12.078 -2.455 1 97.31 104 ASP A N 1
ATOM 838 C CA . ASP A 1 104 ? 15.273 -12.625 -1.928 1 97.31 104 ASP A CA 1
ATOM 839 C C . ASP A 1 104 ? 16.406 -12.484 -2.943 1 97.31 104 ASP A C 1
ATOM 841 O O . ASP A 1 104 ? 16.25 -11.836 -3.977 1 97.31 104 ASP A O 1
ATOM 845 N N . VAL A 1 105 ? 17.547 -13.055 -2.623 1 94.81 105 VAL A N 1
ATOM 846 C CA . VAL A 1 105 ? 18.75 -12.836 -3.408 1 94.81 105 VAL A CA 1
ATOM 847 C C . VAL A 1 105 ? 18.625 -13.523 -4.762 1 94.81 105 VAL A C 1
ATOM 849 O O . VAL A 1 105 ? 19.266 -13.125 -5.734 1 94.81 105 VAL A O 1
ATOM 852 N N . ASP A 1 106 ? 17.75 -14.5 -4.879 1 95.38 106 ASP A N 1
ATOM 853 C CA . ASP A 1 106 ? 17.547 -15.227 -6.129 1 95.38 106 ASP A CA 1
ATOM 854 C C . ASP A 1 106 ? 16.438 -14.594 -6.953 1 95.38 106 ASP A C 1
ATOM 856 O O . ASP A 1 106 ? 16.094 -15.086 -8.031 1 95.38 106 ASP A O 1
ATOM 860 N N . GLY A 1 107 ? 15.836 -13.555 -6.43 1 96.81 107 GLY A N 1
ATOM 861 C CA . GLY A 1 107 ? 14.797 -12.852 -7.164 1 96.81 107 GLY A CA 1
ATOM 862 C C . GLY A 1 107 ? 13.414 -13.438 -6.941 1 96.81 107 GLY A C 1
ATOM 863 O O . GLY A 1 107 ? 12.469 -13.078 -7.641 1 96.81 107 GLY A O 1
ATOM 864 N N . LEU A 1 108 ? 13.328 -14.352 -6.031 1 98.56 108 LEU A N 1
ATOM 865 C CA . LEU A 1 108 ? 12.023 -14.891 -5.664 1 98.56 108 LEU A CA 1
ATOM 866 C C . LEU A 1 108 ? 11.352 -14.023 -4.609 1 98.56 108 LEU A C 1
ATOM 868 O O . LEU A 1 108 ? 12.016 -13.484 -3.727 1 98.56 108 LEU A O 1
ATOM 872 N N . CYS A 1 109 ? 10.078 -13.922 -4.703 1 98.88 109 CYS A N 1
ATOM 873 C CA . CYS A 1 109 ? 9.312 -13.102 -3.775 1 98.88 109 CYS A CA 1
ATOM 874 C C . CYS A 1 109 ? 8.938 -13.898 -2.527 1 98.88 109 CYS A C 1
ATOM 876 O O . CYS A 1 109 ? 8.227 -14.898 -2.615 1 98.88 109 CYS A O 1
ATOM 878 N N . ALA A 1 110 ? 9.375 -13.453 -1.344 1 98.88 110 ALA A N 1
ATOM 879 C CA . ALA A 1 110 ? 9.086 -14.117 -0.071 1 98.88 110 ALA A CA 1
ATOM 880 C C . ALA A 1 110 ? 7.816 -13.562 0.561 1 98.88 110 ALA A C 1
ATOM 882 O O . ALA A 1 110 ? 7.156 -14.242 1.347 1 98.88 110 ALA A O 1
ATOM 883 N N . ALA A 1 111 ? 7.508 -12.375 0.357 1 98.88 111 ALA A N 1
ATOM 884 C CA . ALA A 1 111 ? 6.297 -11.719 0.845 1 98.88 111 ALA A CA 1
ATOM 885 C C . ALA A 1 111 ? 5.738 -10.75 -0.195 1 98.88 111 ALA A C 1
ATOM 887 O O . ALA A 1 111 ? 6.48 -9.945 -0.761 1 98.88 111 ALA A O 1
ATOM 888 N N . PHE A 1 112 ? 4.508 -10.938 -0.558 1 98.88 112 PHE A N 1
ATOM 889 C CA . PHE A 1 112 ? 3.799 -10.102 -1.52 1 98.88 112 PHE A CA 1
ATOM 890 C C . PHE A 1 112 ? 2.543 -9.508 -0.895 1 98.88 112 PHE A C 1
ATOM 892 O O . PHE A 1 112 ? 1.71 -10.234 -0.349 1 98.88 112 PHE A O 1
ATOM 899 N N . GLU A 1 113 ? 2.402 -8.141 -0.923 1 98.62 113 GLU A N 1
ATOM 900 C CA . GLU A 1 113 ? 1.253 -7.426 -0.379 1 98.62 113 GLU A CA 1
ATOM 901 C C . GLU A 1 113 ? 0.61 -6.531 -1.435 1 98.62 113 GLU A C 1
ATOM 903 O O . GLU A 1 113 ? 1.292 -5.727 -2.074 1 98.62 113 GLU A O 1
ATOM 908 N N . GLU A 1 114 ? -0.707 -6.688 -1.641 1 97.62 114 GLU A N 1
ATOM 909 C CA . GLU A 1 114 ? -1.467 -5.848 -2.561 1 97.62 114 GLU A CA 1
ATOM 910 C C . GLU A 1 114 ? -2.328 -4.84 -1.806 1 97.62 114 GLU A C 1
ATOM 912 O O . GLU A 1 114 ? -2.904 -5.168 -0.766 1 97.62 114 GLU A O 1
ATOM 917 N N . TRP A 1 115 ? -2.402 -3.625 -2.344 1 96.75 115 TRP A N 1
ATOM 918 C CA . TRP A 1 115 ? -3.297 -2.557 -1.912 1 96.75 115 TRP A CA 1
ATOM 919 C C . TRP A 1 115 ? -4.176 -2.084 -3.066 1 96.75 115 TRP A C 1
ATOM 921 O O . TRP A 1 115 ? -3.904 -1.047 -3.676 1 96.75 115 TRP A O 1
ATOM 931 N N . PRO A 1 116 ? -5.227 -2.84 -3.377 1 95.75 116 PRO A N 1
ATOM 932 C CA . PRO A 1 116 ? -6.043 -2.588 -4.566 1 95.75 116 PRO A CA 1
ATOM 933 C C . PRO A 1 116 ? -7.195 -1.621 -4.301 1 95.75 116 PRO A C 1
ATOM 935 O O . PRO A 1 116 ? -7.883 -1.743 -3.283 1 95.75 116 PRO A O 1
ATOM 938 N N . PHE A 1 117 ? -7.434 -0.604 -5.23 1 94.81 117 PHE A N 1
ATOM 939 C CA . PHE A 1 117 ? -8.531 0.355 -5.176 1 94.81 117 PHE A CA 1
ATOM 940 C C . PHE A 1 117 ? -9.312 0.358 -6.484 1 94.81 117 PHE A C 1
ATOM 942 O O . PHE A 1 117 ? -8.734 0.538 -7.559 1 94.81 117 PHE A O 1
ATOM 949 N N . ALA A 1 118 ? -10.57 0.041 -6.344 1 92.06 118 ALA A N 1
ATOM 950 C CA . ALA A 1 118 ? -11.477 0.305 -7.457 1 92.06 118 ALA A CA 1
ATOM 951 C C . ALA A 1 118 ? -11.961 1.751 -7.438 1 92.06 118 ALA A C 1
ATOM 953 O O . ALA A 1 118 ? -11.906 2.42 -6.402 1 92.06 118 ALA A O 1
ATOM 954 N N . PRO A 1 119 ? -12.398 2.234 -8.609 1 89.12 119 PRO A N 1
ATOM 955 C CA . 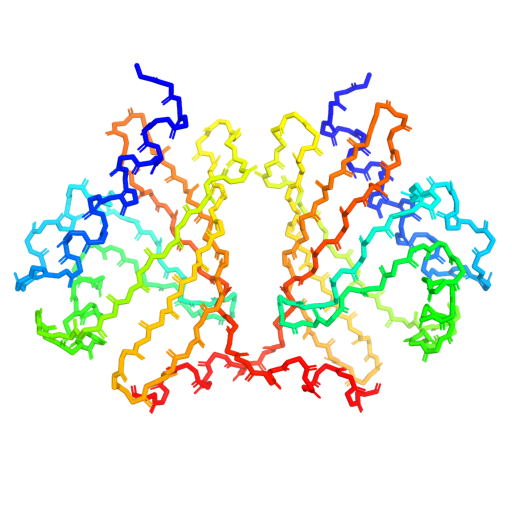PRO A 1 119 ? -12.961 3.584 -8.594 1 89.12 119 PRO A CA 1
ATOM 956 C C . PRO A 1 119 ? -14.125 3.729 -7.609 1 89.12 119 PRO A C 1
ATOM 958 O O . PRO A 1 119 ? -14.93 2.809 -7.465 1 89.12 119 PRO A O 1
ATOM 961 N N . GLY A 1 120 ? -14.273 4.895 -6.926 1 76.12 120 GLY A N 1
ATOM 962 C CA . GLY A 1 120 ? -15.414 5.203 -6.074 1 76.12 120 GLY A CA 1
ATOM 963 C C . GLY A 1 120 ? -15.227 4.738 -4.641 1 76.12 120 GLY A C 1
ATOM 964 O O . GLY A 1 120 ? -16.016 5.082 -3.764 1 76.12 120 GLY A O 1
ATOM 965 N N . LEU A 1 121 ? -14.289 3.945 -4.367 1 66.75 121 LEU A N 1
ATOM 966 C CA . LEU A 1 121 ? -14.055 3.475 -3.004 1 66.75 121 LEU A CA 1
ATOM 967 C C . LEU A 1 121 ? -13.75 4.641 -2.072 1 66.75 121 LEU A C 1
ATOM 969 O O . LEU A 1 121 ? -13.984 4.559 -0.864 1 66.75 121 LEU A O 1
ATOM 973 N N . GLU A 1 122 ? -13.109 5.641 -2.566 1 56.66 122 GLU A N 1
ATOM 974 C CA . GLU A 1 122 ? -12.758 6.793 -1.746 1 56.66 122 GLU A CA 1
ATOM 975 C C . GLU A 1 122 ? -13.992 7.391 -1.073 1 56.66 122 GLU A C 1
ATOM 977 O O . GLU A 1 122 ? -13.883 8.016 -0.015 1 56.66 122 GLU A O 1
ATOM 982 N N . GLY A 1 123 ? -15.062 7.418 -1.896 1 53.81 123 GLY A N 1
ATOM 983 C CA . GLY A 1 123 ? -16.281 7.949 -1.323 1 53.81 123 GLY A CA 1
ATOM 984 C C . GLY A 1 123 ? -16.609 7.367 0.039 1 53.81 123 GLY A C 1
ATOM 985 O O . GLY A 1 123 ? -17.453 7.895 0.762 1 53.81 123 GLY A O 1
ATOM 986 N N . GLN A 1 124 ? -16.094 6.199 0.213 1 48.66 124 GLN A N 1
ATOM 987 C CA . GLN A 1 124 ? -16.375 5.645 1.535 1 48.66 124 GLN A CA 1
ATOM 988 C C . GLN A 1 124 ? -15.57 6.375 2.611 1 48.66 124 GLN A C 1
ATOM 990 O O . GLN A 1 124 ? -15.961 6.387 3.781 1 48.66 124 GLN A O 1
ATOM 995 N N . HIS A 1 125 ? -14.5 7.016 2.266 1 49.41 125 HIS A N 1
ATOM 996 C CA . HIS A 1 125 ? -13.648 7.746 3.197 1 49.41 125 HIS A CA 1
ATOM 997 C C . HIS A 1 125 ? -14.25 9.102 3.553 1 49.41 125 HIS A C 1
ATOM 999 O O . HIS A 1 125 ? -14.117 9.562 4.688 1 49.41 125 HIS A O 1
ATOM 1005 N N . ASN A 1 126 ? -14.719 9.852 2.555 1 43.69 126 ASN A N 1
ATOM 1006 C CA . ASN A 1 126 ? -15.203 11.211 2.74 1 43.69 126 ASN A CA 1
ATOM 1007 C C . ASN A 1 126 ? -16.484 11.25 3.572 1 43.69 126 ASN A C 1
ATOM 1009 O O . ASN A 1 126 ? -16.922 12.32 3.998 1 43.69 126 ASN A O 1
ATOM 1013 N N . GLY A 1 127 ? -17.203 10.25 3.5 1 34.5 127 GLY A N 1
ATOM 1014 C CA . GLY A 1 127 ? -18.5 10.445 4.145 1 34.5 127 GLY A CA 1
ATOM 1015 C C . GLY A 1 127 ? -18.391 10.562 5.652 1 34.5 127 GLY A C 1
ATOM 1016 O O . GLY A 1 127 ? -19.406 10.617 6.348 1 34.5 127 GLY A O 1
ATOM 1017 N N . GLN A 1 128 ? -17.25 10.273 6.254 1 28.52 128 GLN A N 1
ATOM 1018 C CA . GLN A 1 128 ? -17.562 10.523 7.656 1 28.52 128 GLN A CA 1
ATOM 1019 C C . GLN A 1 128 ? -17.281 11.969 8.039 1 28.52 128 GLN A C 1
ATOM 1021 O O . GLN A 1 128 ? -16.359 12.586 7.5 1 28.52 128 GLN A O 1
ATOM 1026 N N . MET B 1 1 ? 22.094 13.18 8.625 1 74.81 1 MET B N 1
ATOM 1027 C CA . MET B 1 1 ? 20.812 12.477 8.781 1 74.81 1 MET B CA 1
ATOM 1028 C C . MET B 1 1 ? 20.547 11.578 7.578 1 74.81 1 MET B C 1
ATOM 1030 O O . MET B 1 1 ? 20.781 11.969 6.438 1 74.81 1 MET B O 1
ATOM 1034 N N . SER B 1 2 ? 20.25 10.305 7.871 1 85.25 2 SER B N 1
ATOM 1035 C CA . SER B 1 2 ? 19.938 9.438 6.738 1 85.25 2 SER B CA 1
ATOM 1036 C C . SER B 1 2 ? 18.609 9.812 6.102 1 85.25 2 SER B C 1
ATOM 1038 O O . SER B 1 2 ? 17.812 10.547 6.699 1 85.25 2 SER B O 1
ATOM 1040 N N . ASN B 1 3 ? 18.469 9.492 4.879 1 92.38 3 ASN B N 1
ATOM 1041 C CA . ASN B 1 3 ? 17.203 9.727 4.215 1 92.38 3 ASN B CA 1
ATOM 1042 C C . ASN B 1 3 ? 16.047 9.102 4.992 1 92.38 3 ASN B C 1
ATOM 1044 O O . ASN B 1 3 ? 14.969 9.695 5.094 1 92.38 3 ASN B O 1
ATOM 1048 N N . ARG B 1 4 ? 16.312 8.039 5.648 1 95.44 4 ARG B N 1
ATOM 1049 C CA . ARG B 1 4 ? 15.289 7.355 6.43 1 95.44 4 ARG B CA 1
ATOM 1050 C C . ARG B 1 4 ? 14.93 8.148 7.68 1 95.44 4 ARG B C 1
ATOM 1052 O O . ARG B 1 4 ? 13.758 8.273 8.031 1 95.44 4 ARG B O 1
ATOM 1059 N N . GLU B 1 5 ? 15.906 8.664 8.359 1 95.31 5 GLU B N 1
ATOM 1060 C CA . GLU B 1 5 ? 15.672 9.5 9.539 1 95.31 5 GLU B CA 1
ATOM 1061 C C . GLU B 1 5 ? 14.859 10.742 9.18 1 95.31 5 GLU B C 1
ATOM 1063 O O . GLU B 1 5 ? 14.031 11.195 9.969 1 95.31 5 GLU B O 1
ATOM 1068 N N . ALA B 1 6 ? 15.172 11.305 8.039 1 97 6 ALA B N 1
ATOM 1069 C CA . ALA B 1 6 ? 14.422 12.469 7.582 1 97 6 ALA B CA 1
ATOM 1070 C C . ALA B 1 6 ? 12.945 12.133 7.406 1 97 6 ALA B C 1
ATOM 1072 O O . ALA B 1 6 ? 12.078 12.938 7.754 1 97 6 ALA B O 1
ATOM 1073 N N . VAL B 1 7 ? 12.633 10.945 6.844 1 98.5 7 VAL B N 1
ATOM 1074 C CA . VAL B 1 7 ? 11.258 10.508 6.656 1 98.5 7 VAL B CA 1
ATOM 1075 C C . VAL B 1 7 ? 10.586 10.328 8.016 1 98.5 7 VAL B C 1
ATOM 1077 O O . VAL B 1 7 ? 9.445 10.766 8.219 1 98.5 7 VAL B O 1
ATOM 1080 N N . GLU B 1 8 ? 11.297 9.711 8.938 1 98.25 8 GLU B N 1
ATOM 1081 C CA . GLU B 1 8 ? 10.75 9.5 10.273 1 98.25 8 GLU B CA 1
ATOM 1082 C C . GLU B 1 8 ? 10.445 10.828 10.961 1 98.25 8 GLU B C 1
ATOM 1084 O O . GLU B 1 8 ? 9.422 10.969 11.625 1 98.25 8 GLU B O 1
ATOM 1089 N N . THR B 1 9 ? 11.336 11.742 10.844 1 98 9 THR B N 1
ATOM 1090 C CA . THR B 1 9 ? 11.109 13.078 11.391 1 98 9 THR B CA 1
ATOM 1091 C C . THR B 1 9 ? 9.883 13.727 10.758 1 98 9 THR B C 1
ATOM 1093 O O . THR B 1 9 ? 9.07 14.336 11.453 1 98 9 THR B O 1
ATOM 1096 N N . TRP B 1 10 ? 9.75 13.586 9.414 1 98.62 10 TRP B N 1
ATOM 1097 C CA . TRP B 1 10 ? 8.602 14.148 8.711 1 98.62 10 TRP B CA 1
ATOM 1098 C C . TRP B 1 10 ? 7.297 13.562 9.25 1 98.62 10 TRP B C 1
ATOM 1100 O O . TRP B 1 10 ? 6.332 14.297 9.484 1 98.62 10 TRP B O 1
ATOM 1110 N N . ILE B 1 11 ? 7.246 12.273 9.477 1 98.56 11 ILE B N 1
ATOM 1111 C CA . ILE B 1 11 ? 6.055 11.594 9.977 1 98.56 11 ILE B CA 1
ATOM 1112 C C . ILE B 1 11 ? 5.695 12.133 11.359 1 98.56 11 ILE B C 1
ATOM 1114 O O . ILE B 1 11 ? 4.523 12.391 11.641 1 98.56 11 ILE B O 1
ATOM 1118 N N . ARG B 1 12 ? 6.695 12.266 12.211 1 97.94 12 ARG B N 1
ATOM 1119 C CA . ARG B 1 12 ? 6.469 12.812 13.547 1 97.94 12 ARG B CA 1
ATOM 1120 C C . ARG B 1 12 ? 5.906 14.227 13.477 1 97.94 12 ARG B C 1
ATOM 1122 O O . ARG B 1 12 ? 4.977 14.57 14.211 1 97.94 12 ARG B O 1
ATOM 1129 N N . ASP B 1 13 ? 6.488 15.039 12.68 1 97.62 13 ASP B N 1
ATOM 1130 C CA . ASP B 1 13 ? 6.039 16.422 12.531 1 97.62 13 ASP B CA 1
ATOM 1131 C C . ASP B 1 13 ? 4.629 16.469 11.945 1 97.62 13 ASP B C 1
ATOM 1133 O O . ASP B 1 13 ? 3.828 17.328 12.328 1 97.62 13 ASP B O 1
ATOM 1137 N N . TYR B 1 14 ? 4.328 15.625 10.977 1 97.19 14 TYR B N 1
ATOM 1138 C CA . TYR B 1 14 ? 2.994 15.516 10.398 1 97.19 14 TYR B CA 1
ATOM 1139 C C . TYR B 1 14 ? 1.956 15.219 11.477 1 97.19 14 TYR B C 1
ATOM 1141 O O . TYR B 1 14 ? 0.928 15.898 11.555 1 97.19 14 TYR B O 1
ATOM 1149 N N . GLU B 1 15 ? 2.209 14.203 12.25 1 95.5 15 GLU B N 1
ATOM 1150 C CA . GLU B 1 15 ? 1.289 13.867 13.336 1 95.5 15 GLU B CA 1
ATOM 1151 C C . GLU B 1 15 ? 1.136 15.023 14.312 1 95.5 15 GLU B C 1
ATOM 1153 O O . GLU B 1 15 ? 0.024 15.328 14.75 1 95.5 15 GLU B O 1
ATOM 1158 N N . ARG B 1 16 ? 2.221 15.586 14.734 1 94.38 16 ARG B N 1
ATOM 1159 C CA . ARG B 1 16 ? 2.186 16.719 15.656 1 94.38 16 ARG B CA 1
ATOM 1160 C C . ARG B 1 16 ? 1.305 17.828 15.117 1 94.38 16 ARG B C 1
ATOM 1162 O O . ARG B 1 16 ? 0.475 18.391 15.844 1 94.38 16 ARG B O 1
ATOM 1169 N N . LEU B 1 17 ? 1.521 18.141 13.844 1 94.19 17 LEU B N 1
ATOM 1170 C CA . LEU B 1 17 ? 0.733 19.219 13.25 1 94.19 17 LEU B CA 1
ATOM 1171 C C . LEU B 1 17 ? -0.746 18.859 13.211 1 94.19 17 LEU B C 1
ATOM 1173 O O . LEU B 1 17 ? -1.609 19.703 13.445 1 94.19 17 LEU B O 1
ATOM 1177 N N . TRP B 1 18 ? -1.033 17.609 12.875 1 92.12 18 TRP B N 1
ATOM 1178 C CA . TRP B 1 18 ? -2.42 17.156 12.852 1 92.12 18 TRP B CA 1
ATOM 1179 C C . TRP B 1 18 ? -3.088 17.375 14.203 1 92.12 18 TRP B C 1
ATOM 1181 O O . TRP B 1 18 ? -4.297 17.625 14.273 1 92.12 18 TRP B O 1
ATOM 1191 N N . ARG 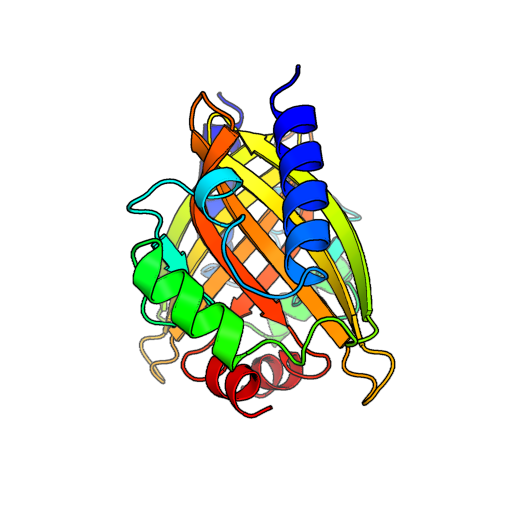B 1 19 ? -2.363 17.406 15.258 1 90.5 19 ARG B N 1
ATOM 1192 C CA . ARG B 1 19 ? -2.861 17.547 16.625 1 90.5 19 ARG B CA 1
ATOM 1193 C C . ARG B 1 19 ? -2.809 19 17.078 1 90.5 19 ARG B C 1
ATOM 1195 O O . ARG B 1 19 ? -3.156 19.312 18.219 1 90.5 19 ARG B O 1
ATOM 1202 N N . THR B 1 20 ? -2.354 19.875 16.281 1 90.75 20 THR B N 1
ATOM 1203 C CA . THR B 1 20 ? -2.211 21.297 16.594 1 90.75 20 THR B CA 1
ATOM 1204 C C . THR B 1 20 ? -3.316 22.109 15.93 1 90.75 20 THR B C 1
ATOM 1206 O O . THR B 1 20 ? -3.625 21.906 14.75 1 90.75 20 THR B O 1
ATOM 1209 N N . PRO B 1 21 ? -3.977 23.016 16.703 1 89.19 21 PRO B N 1
ATOM 1210 C CA . PRO B 1 21 ? -4.98 23.875 16.078 1 89.19 21 PRO B CA 1
ATOM 1211 C C . PRO B 1 21 ? -4.414 24.703 14.914 1 89.19 21 PRO B C 1
ATOM 1213 O O . PRO B 1 21 ? -3.295 25.203 15.008 1 89.19 21 PRO B O 1
ATOM 1216 N N . GLY B 1 22 ? -5.238 24.828 13.805 1 90 22 GLY B N 1
ATOM 1217 C CA . GLY B 1 22 ? -4.867 25.656 12.672 1 90 22 GLY B CA 1
ATOM 1218 C C . GLY B 1 22 ? -3.967 24.938 11.68 1 90 22 GLY B C 1
ATOM 1219 O O . GLY B 1 22 ? -3.752 23.734 11.789 1 90 22 GLY B O 1
ATOM 1220 N N . THR B 1 23 ? -3.475 25.703 10.648 1 93.38 23 THR B N 1
ATOM 1221 C CA . THR B 1 23 ? -2.713 25.078 9.562 1 93.38 23 THR B CA 1
ATOM 1222 C C . THR B 1 23 ? -1.423 25.859 9.305 1 93.38 23 THR B C 1
ATOM 1224 O O . THR B 1 23 ? -0.782 25.672 8.266 1 93.38 23 THR B O 1
ATOM 1227 N N . ASP B 1 24 ? -0.943 26.734 10.133 1 92.5 24 ASP B N 1
ATOM 1228 C CA . ASP B 1 24 ? 0.252 27.547 9.945 1 92.5 24 ASP B CA 1
ATOM 1229 C C . ASP B 1 24 ? 1.502 26.672 9.844 1 92.5 24 ASP B C 1
ATOM 1231 O O . ASP B 1 24 ? 2.496 27.062 9.234 1 92.5 24 ASP B O 1
ATOM 1235 N N . GLY B 1 25 ? 1.579 25.516 10.203 1 95.69 25 GLY B N 1
ATOM 1236 C CA . GLY B 1 25 ? 2.742 24.641 10.18 1 95.69 25 GLY B CA 1
ATOM 1237 C C . GLY B 1 25 ? 2.836 23.797 8.922 1 95.69 25 GLY B C 1
ATOM 1238 O O . GLY B 1 25 ? 3.811 23.062 8.727 1 95.69 25 GLY B O 1
ATOM 1239 N N . LEU B 1 26 ? 1.946 23.984 7.945 1 97.69 26 LEU B N 1
ATOM 1240 C CA . LEU B 1 26 ? 1.933 23.172 6.738 1 97.69 26 LEU B CA 1
ATOM 1241 C C . LEU B 1 26 ? 3.152 23.453 5.871 1 97.69 26 LEU B C 1
ATOM 1243 O O . LEU B 1 26 ? 3.67 22.562 5.195 1 97.69 26 LEU B O 1
ATOM 1247 N N . ASP B 1 27 ? 3.629 24.688 5.906 1 97.81 27 ASP B N 1
ATOM 1248 C CA . ASP B 1 27 ? 4.766 25.094 5.086 1 97.81 27 ASP B CA 1
ATOM 1249 C C . ASP B 1 27 ? 6.066 24.484 5.617 1 97.81 27 ASP B C 1
ATOM 1251 O O . ASP B 1 27 ? 7.113 24.578 4.973 1 97.81 27 ASP B O 1
ATOM 1255 N N . ARG B 1 28 ? 6.082 23.875 6.73 1 97.88 28 ARG B N 1
ATOM 1256 C CA . ARG B 1 28 ? 7.234 23.156 7.273 1 97.88 28 ARG B CA 1
ATOM 1257 C C . ARG B 1 28 ? 7.184 21.672 6.906 1 97.88 28 ARG B C 1
ATOM 1259 O O . ARG B 1 28 ? 8.164 20.953 7.074 1 97.88 28 ARG B O 1
ATOM 1266 N N . LEU B 1 29 ? 6.121 21.234 6.355 1 98.56 29 LEU B N 1
ATOM 1267 C CA . LEU B 1 29 ? 5.934 19.844 5.973 1 98.56 29 LEU B CA 1
ATOM 1268 C C . LEU B 1 29 ? 5.941 19.688 4.457 1 98.56 29 LEU B C 1
ATOM 1270 O O . LEU B 1 29 ? 6.426 18.672 3.936 1 98.56 29 LEU B O 1
ATOM 1274 N N . PHE B 1 30 ? 5.336 20.672 3.814 1 98.88 30 PHE B N 1
ATOM 1275 C CA . PHE B 1 30 ? 5.078 20.562 2.383 1 98.88 30 PHE B CA 1
ATOM 1276 C C . PHE B 1 30 ? 5.711 21.719 1.627 1 98.88 30 PHE B C 1
ATOM 1278 O O . PHE B 1 30 ? 5.848 22.828 2.17 1 98.88 30 PHE B O 1
ATOM 1285 N N . THR B 1 31 ? 6.105 21.453 0.357 1 98.81 31 THR B N 1
ATOM 1286 C CA . THR B 1 31 ? 6.5 22.531 -0.535 1 98.81 31 THR B CA 1
ATOM 1287 C C . THR B 1 31 ? 5.293 23.391 -0.91 1 98.81 31 THR B C 1
ATOM 1289 O O . THR B 1 31 ? 4.148 22.953 -0.796 1 98.81 31 THR B O 1
ATOM 1292 N N . ALA B 1 32 ? 5.441 24.594 -1.405 1 98.31 32 ALA B N 1
ATOM 1293 C CA . ALA B 1 32 ? 4.383 25.547 -1.688 1 98.31 32 ALA B CA 1
ATOM 1294 C C . ALA B 1 32 ? 3.414 25.016 -2.738 1 98.31 32 ALA B C 1
ATOM 1296 O O . ALA B 1 32 ? 2.215 25.297 -2.689 1 98.31 32 ALA B O 1
ATOM 1297 N N . ASP B 1 33 ? 3.955 24.219 -3.68 1 98.44 33 ASP B N 1
ATOM 1298 C CA . ASP B 1 33 ? 3.145 23.688 -4.773 1 98.44 33 ASP B CA 1
ATOM 1299 C C . ASP B 1 33 ? 2.904 22.188 -4.609 1 98.44 33 ASP B C 1
ATOM 1301 O O . ASP B 1 33 ? 2.717 21.469 -5.598 1 98.44 33 ASP B O 1
ATOM 1305 N N . ALA B 1 34 ? 2.98 21.734 -3.389 1 98.81 34 ALA B N 1
ATOM 1306 C CA . ALA B 1 34 ? 2.838 20.312 -3.125 1 98.81 34 ALA B CA 1
ATOM 1307 C C . ALA B 1 34 ? 1.509 19.781 -3.662 1 98.81 34 ALA B C 1
ATOM 1309 O O . ALA B 1 34 ? 0.521 20.516 -3.719 1 98.81 34 ALA B O 1
ATOM 1310 N N . THR B 1 35 ? 1.514 18.562 -4.094 1 98.81 35 THR B N 1
ATOM 1311 C CA . THR B 1 35 ? 0.298 17.844 -4.457 1 98.81 35 THR B CA 1
ATOM 1312 C C . THR B 1 35 ? -0.027 16.766 -3.42 1 98.81 35 THR B C 1
ATOM 1314 O O . THR B 1 35 ? 0.876 16.141 -2.869 1 98.81 35 THR B O 1
ATOM 1317 N N . TYR B 1 36 ? -1.333 16.641 -3.182 1 98.38 36 TYR B N 1
ATOM 1318 C CA . TYR B 1 36 ? -1.854 15.711 -2.178 1 98.38 36 TYR B CA 1
ATOM 1319 C C . TYR B 1 36 ? -3.008 14.891 -2.74 1 98.38 36 TYR B C 1
ATOM 1321 O O . TYR B 1 36 ? -4.039 15.445 -3.129 1 98.38 36 TYR B O 1
ATOM 1329 N N . LEU B 1 37 ? -2.783 13.594 -2.852 1 97.69 37 LEU B N 1
ATOM 1330 C CA . LEU B 1 37 ? -3.838 12.656 -3.199 1 97.69 37 LEU B CA 1
ATOM 1331 C C . LEU B 1 37 ? -4.352 11.93 -1.96 1 97.69 37 LEU B C 1
ATOM 1333 O O . LEU B 1 37 ? -3.598 11.219 -1.292 1 97.69 37 LEU B O 1
ATOM 1337 N N . THR B 1 38 ? -5.688 12.086 -1.694 1 95.44 38 THR B N 1
ATOM 1338 C CA . THR B 1 38 ? -6.266 11.445 -0.514 1 95.44 38 THR B CA 1
ATOM 1339 C C . THR B 1 38 ? -6.586 9.984 -0.794 1 95.44 38 THR B C 1
ATOM 1341 O O . THR B 1 38 ? -6.871 9.219 0.13 1 95.44 38 THR B O 1
ATOM 1344 N N . SER B 1 39 ? -6.594 9.547 -1.977 1 95 39 SER B N 1
ATOM 1345 C CA . SER B 1 39 ? -6.742 8.195 -2.492 1 95 39 SER B CA 1
ATOM 1346 C C . SER B 1 39 ? -6.297 8.102 -3.947 1 95 39 SER B C 1
ATOM 1348 O O . SER B 1 39 ? -6.156 9.125 -4.625 1 95 39 SER B O 1
ATOM 1350 N N . PRO B 1 40 ? -6.105 6.895 -4.465 1 95.19 40 PRO B N 1
ATOM 1351 C CA . PRO B 1 40 ? -5.508 6.793 -5.797 1 95.19 40 PRO B CA 1
ATOM 1352 C C . PRO B 1 40 ? -6.418 7.336 -6.895 1 95.19 40 PRO B C 1
ATOM 1354 O O . PRO B 1 40 ? -5.945 7.695 -7.977 1 95.19 40 PRO B O 1
ATOM 1357 N N . TRP B 1 41 ? -7.684 7.473 -6.652 1 95.5 41 TRP B N 1
ATOM 1358 C CA . TRP B 1 41 ? -8.602 7.926 -7.691 1 95.5 41 TRP B CA 1
ATOM 1359 C C . TRP B 1 41 ? -9.047 9.359 -7.434 1 95.5 41 TRP B C 1
ATOM 1361 O O . TRP B 1 41 ? -9.852 9.914 -8.188 1 95.5 41 TRP B O 1
ATOM 1371 N N . ALA B 1 42 ? -8.633 9.938 -6.352 1 94.44 42 ALA B N 1
ATOM 1372 C CA . ALA B 1 42 ? -9.031 11.297 -5.992 1 94.44 42 ALA B CA 1
ATOM 1373 C C . ALA B 1 42 ? -8.352 12.32 -6.898 1 94.44 42 ALA B C 1
ATOM 1375 O O . ALA B 1 42 ? -7.285 12.055 -7.453 1 94.44 42 ALA B O 1
ATOM 1376 N N . GLU B 1 43 ? -9.016 13.414 -7.078 1 94.69 43 GLU B N 1
ATOM 1377 C CA . GLU B 1 43 ? -8.336 14.562 -7.672 1 94.69 43 GLU B CA 1
ATOM 1378 C C . GLU B 1 43 ? -7.312 15.156 -6.711 1 94.69 43 GLU B C 1
ATOM 1380 O O . GLU B 1 43 ? -7.59 15.305 -5.52 1 94.69 43 GLU B O 1
ATOM 1385 N N . PRO B 1 44 ? -6.172 15.461 -7.211 1 97.31 44 PRO B N 1
ATOM 1386 C CA . PRO B 1 44 ? -5.145 16 -6.32 1 97.31 44 PRO B CA 1
ATOM 1387 C C . PRO B 1 44 ? -5.52 17.375 -5.762 1 97.31 44 PRO B C 1
ATOM 1389 O O . PRO B 1 44 ? -6.098 18.203 -6.477 1 97.31 44 PRO B O 1
ATOM 1392 N N . ILE B 1 45 ? -5.246 17.594 -4.512 1 97.94 45 ILE B N 1
ATOM 1393 C CA . ILE B 1 45 ? -5.199 18.906 -3.883 1 97.94 45 ILE B CA 1
ATOM 1394 C C . ILE B 1 45 ? -3.836 19.547 -4.125 1 97.94 45 ILE B C 1
ATOM 1396 O O . ILE B 1 45 ? -2.799 18.938 -3.863 1 97.94 45 ILE B O 1
ATOM 1400 N N . THR B 1 46 ? -3.824 20.75 -4.605 1 98.69 46 THR B N 1
ATOM 1401 C CA . THR B 1 46 ? -2.547 21.328 -5.008 1 98.69 46 THR B CA 1
ATOM 1402 C C . THR B 1 46 ? -2.305 22.656 -4.293 1 98.69 46 THR B C 1
ATOM 1404 O O . THR B 1 46 ? -3.135 23.562 -4.355 1 98.69 46 THR B O 1
ATOM 1407 N N . GLY B 1 47 ? -1.188 22.734 -3.654 1 98.69 47 GLY B N 1
ATOM 1408 C CA . GLY B 1 47 ? -0.747 23.984 -3.043 1 98.69 47 GLY B CA 1
ATOM 1409 C C . GLY B 1 47 ? -1.179 24.125 -1.596 1 98.69 47 GLY B C 1
ATOM 1410 O O . GLY B 1 47 ? -2.164 23.5 -1.175 1 98.69 47 GLY B O 1
ATOM 1411 N N . LEU B 1 48 ? -0.42 24.922 -0.863 1 98.5 48 LEU B N 1
ATOM 1412 C CA . LEU B 1 48 ? -0.598 25.062 0.578 1 98.5 48 LEU B CA 1
ATOM 1413 C C . LEU B 1 48 ? -1.968 25.656 0.902 1 98.5 48 LEU B C 1
ATOM 1415 O O . LEU B 1 48 ? -2.635 25.203 1.837 1 98.5 48 LEU B O 1
ATOM 1419 N N . PRO B 1 49 ? -2.488 26.672 0.124 1 98.06 49 PRO B N 1
ATOM 1420 C CA . PRO B 1 49 ? -3.809 27.203 0.474 1 98.06 49 PRO B CA 1
ATOM 1421 C C . PRO B 1 49 ? -4.91 26.156 0.377 1 98.06 49 PRO B C 1
ATOM 1423 O O . PRO B 1 49 ? -5.742 26.031 1.279 1 98.06 49 PRO B O 1
ATOM 1426 N N . ALA B 1 50 ? -4.898 25.375 -0.703 1 98 50 ALA B N 1
ATOM 1427 C CA . ALA B 1 50 ? -5.902 24.328 -0.873 1 98 50 ALA B CA 1
ATOM 1428 C C . ALA B 1 50 ? -5.754 23.25 0.195 1 98 50 ALA B C 1
ATOM 1430 O O . ALA B 1 50 ? -6.75 22.719 0.701 1 98 50 ALA B O 1
ATOM 1431 N N . LEU B 1 51 ? -4.555 22.891 0.489 1 97.25 51 LEU B N 1
ATOM 1432 C CA . LEU B 1 51 ? -4.289 21.906 1.522 1 97.25 51 LEU B CA 1
ATOM 1433 C C . LEU B 1 51 ? -4.781 22.391 2.883 1 97.25 51 LEU B C 1
ATOM 1435 O O . LEU B 1 51 ? -5.352 21.609 3.65 1 97.25 51 LEU B O 1
ATOM 1439 N N . ALA B 1 52 ? -4.52 23.609 3.209 1 96.31 52 ALA B N 1
ATOM 1440 C CA . ALA B 1 52 ? -4.992 24.203 4.461 1 96.31 52 ALA B CA 1
ATOM 1441 C C . ALA B 1 52 ? -6.508 24.094 4.582 1 96.31 52 ALA B C 1
ATOM 1443 O O . ALA B 1 52 ? -7.027 23.703 5.633 1 96.31 52 ALA B O 1
ATOM 1444 N N . GLU B 1 53 ? -7.223 24.438 3.533 1 95.12 53 GLU B N 1
ATOM 1445 C CA . GLU B 1 53 ? -8.68 24.359 3.521 1 95.12 53 GLU B CA 1
ATOM 1446 C C . GLU B 1 53 ? -9.148 22.922 3.738 1 95.12 53 GLU B C 1
ATOM 1448 O O . GLU B 1 53 ? -10.086 22.672 4.5 1 95.12 53 GLU B O 1
ATOM 1453 N N . PHE B 1 54 ? -8.539 22.047 3.088 1 94.06 54 PHE B N 1
ATOM 1454 C CA . PHE B 1 54 ? -8.883 20.641 3.217 1 94.06 54 PHE B CA 1
ATOM 1455 C C . PHE B 1 54 ? -8.695 20.156 4.648 1 94.06 54 PHE B C 1
ATOM 1457 O O . PHE B 1 54 ? -9.586 19.531 5.227 1 94.06 54 PHE B O 1
ATOM 1464 N N . TRP B 1 55 ? -7.488 20.391 5.195 1 91.44 55 TRP B N 1
ATOM 1465 C CA . TRP B 1 55 ? -7.188 19.969 6.562 1 91.44 55 TRP B CA 1
ATOM 1466 C C . TRP B 1 55 ? -8.195 20.547 7.547 1 91.44 55 TRP B C 1
ATOM 1468 O O . TRP B 1 55 ? -8.656 19.859 8.453 1 91.44 55 TRP B O 1
ATOM 1478 N N . GLU B 1 56 ? -8.516 21.781 7.461 1 88.69 56 GLU B N 1
ATOM 1479 C CA . GLU B 1 56 ? -9.453 22.438 8.367 1 88.69 56 GLU B CA 1
ATOM 1480 C C . GLU B 1 56 ? -10.836 21.797 8.281 1 88.69 56 GLU B C 1
ATOM 1482 O O . GLU B 1 56 ? -11.547 21.703 9.289 1 88.69 56 GLU B O 1
ATOM 1487 N N . SER B 1 57 ? -11.164 21.344 7.133 1 87.06 57 SER B N 1
ATOM 1488 C CA . SER B 1 57 ? -12.5 20.797 6.938 1 87.06 57 SER B CA 1
ATOM 1489 C C . SER B 1 57 ? -12.562 19.328 7.363 1 87.06 57 SER B C 1
ATOM 1491 O O . SER B 1 57 ? -13.641 18.797 7.629 1 87.06 57 SER B O 1
ATOM 1493 N N . HIS B 1 58 ? -11.516 18.656 7.434 1 79.81 58 HIS B N 1
ATOM 1494 C CA . HIS B 1 58 ? -11.547 17.219 7.621 1 79.81 58 HIS B CA 1
ATOM 1495 C C . HIS B 1 58 ? -11 16.828 8.992 1 79.81 58 HIS B C 1
ATOM 1497 O O . HIS B 1 58 ? -11.07 15.664 9.383 1 79.81 58 HIS B O 1
ATOM 1503 N N . ARG B 1 59 ? -10.445 17.672 9.641 1 76.88 59 ARG B N 1
ATOM 1504 C CA . ARG B 1 59 ? -9.977 17.406 11 1 76.88 59 ARG B CA 1
ATOM 1505 C C . ARG B 1 59 ? -11.031 17.812 12.023 1 76.88 59 ARG B C 1
ATOM 1507 O O . ARG B 1 59 ? -11.68 18.844 11.883 1 76.88 59 ARG B O 1
ATOM 1514 N N . ASP B 1 60 ? -11.25 16.688 12.844 1 65 60 ASP B N 1
ATOM 1515 C CA . ASP B 1 60 ? -12.086 17.047 13.984 1 65 60 ASP B CA 1
ATOM 1516 C C . ASP B 1 60 ? -11.258 17.75 15.062 1 65 60 ASP B C 1
ATOM 1518 O O . ASP B 1 60 ? -10.531 17.094 15.812 1 65 60 ASP B O 1
ATOM 1522 N N . GLY B 1 61 ? -10.945 18.781 14.914 1 63.91 61 GLY B N 1
ATOM 1523 C CA . GLY B 1 61 ? -10.336 19.672 15.898 1 63.91 61 GLY B CA 1
ATOM 1524 C C . GLY B 1 61 ? -9.18 19.031 16.641 1 63.91 61 GLY B C 1
ATOM 1525 O O . GLY B 1 61 ? -8.906 17.844 16.469 1 63.91 61 GLY B O 1
ATOM 1526 N N . PRO B 1 62 ? -8.406 19.703 17.359 1 65.25 62 PRO B N 1
ATOM 1527 C CA . PRO B 1 62 ? -7.215 19.25 18.078 1 65.25 62 PRO B CA 1
ATOM 1528 C C . PRO B 1 62 ? -7.531 18.219 19.156 1 65.25 62 PRO B C 1
ATOM 1530 O O . PRO B 1 62 ? -6.629 17.547 19.656 1 65.25 62 PRO B O 1
ATOM 1533 N N . ASP B 1 63 ? -8.75 17.984 19.281 1 71.69 63 ASP B N 1
ATOM 1534 C CA . ASP B 1 63 ? -9.125 17.109 20.391 1 71.69 63 ASP B CA 1
ATOM 1535 C C . ASP B 1 63 ? -9.469 15.711 19.906 1 71.69 63 ASP B C 1
ATOM 1537 O O . ASP B 1 63 ? -9.836 14.844 20.703 1 71.69 63 ASP B O 1
ATOM 1541 N N . GLU B 1 64 ? -9.352 15.562 18.703 1 80.94 64 GLU B N 1
ATOM 1542 C CA . GLU B 1 64 ? -9.617 14.219 18.203 1 80.94 64 GLU B CA 1
ATOM 1543 C C . GLU B 1 64 ? -8.609 13.211 18.766 1 80.94 64 GLU B C 1
ATOM 1545 O O . GLU B 1 64 ? -7.402 13.445 18.719 1 80.94 64 GLU B O 1
ATOM 1550 N N . GLU B 1 65 ? -9.156 12.148 19.312 1 87.62 65 GLU B N 1
ATOM 1551 C CA . GLU B 1 65 ? -8.281 11.133 19.906 1 87.62 65 GLU B CA 1
ATOM 1552 C C . GLU B 1 65 ? -8.062 9.969 18.938 1 87.62 65 GLU B C 1
ATOM 1554 O O . GLU B 1 65 ? -9.008 9.297 18.547 1 87.62 65 GLU B O 1
ATOM 1559 N N . PHE B 1 66 ? -6.844 9.797 18.609 1 92.75 66 PHE B N 1
ATOM 1560 C CA . PHE B 1 66 ? -6.449 8.68 17.75 1 92.75 66 PHE B CA 1
ATOM 1561 C C . PHE B 1 66 ? -5.023 8.242 18.062 1 92.75 66 PHE B C 1
ATOM 1563 O O . PHE B 1 66 ? -4.254 8.984 18.672 1 92.75 66 PHE B O 1
ATOM 1570 N N . THR B 1 67 ? -4.742 7.023 17.719 1 95.19 67 THR B N 1
ATOM 1571 C CA . THR B 1 67 ? -3.381 6.504 17.734 1 95.19 67 THR B CA 1
ATOM 1572 C C . THR B 1 67 ? -2.875 6.273 16.312 1 95.19 67 THR B C 1
ATOM 1574 O O . THR B 1 67 ? -3.594 5.723 15.477 1 95.19 67 THR B O 1
ATOM 1577 N N . LEU B 1 68 ? -1.7 6.77 16.031 1 96.81 68 LEU B N 1
ATOM 1578 C CA . LEU B 1 68 ? -1.021 6.555 14.758 1 96.81 68 LEU B CA 1
ATOM 1579 C C . LEU B 1 68 ? 0.253 5.738 14.953 1 96.81 68 LEU B C 1
ATOM 1581 O O . LEU B 1 68 ? 1.093 6.082 15.789 1 96.81 68 LEU B O 1
ATOM 1585 N N . THR B 1 69 ? 0.392 4.629 14.297 1 98 69 THR B N 1
ATOM 1586 C CA . THR B 1 69 ? 1.646 3.895 14.172 1 98 69 THR B CA 1
ATOM 1587 C C . THR B 1 69 ? 2.123 3.881 12.727 1 98 69 THR B C 1
ATOM 1589 O O . THR B 1 69 ? 1.316 3.756 11.805 1 98 69 THR B O 1
ATOM 1592 N N . ALA B 1 70 ? 3.467 4.109 12.539 1 98.5 70 ALA B N 1
ATOM 1593 C CA . ALA B 1 70 ? 4.008 4.191 11.188 1 98.5 70 ALA B CA 1
ATOM 1594 C C . ALA B 1 70 ? 5.355 3.482 11.094 1 9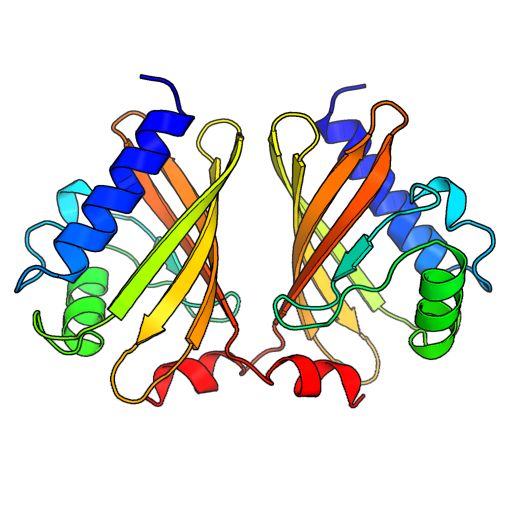8.5 70 ALA B C 1
ATOM 1596 O O . ALA B 1 70 ? 6.141 3.498 12.047 1 98.5 70 ALA B O 1
ATOM 1597 N N . GLN B 1 71 ? 5.57 2.877 10.008 1 98.44 71 GLN B N 1
ATOM 1598 C CA . GLN B 1 71 ? 6.824 2.217 9.664 1 98.44 71 GLN B CA 1
ATOM 1599 C C . GLN B 1 71 ? 7.289 2.611 8.266 1 98.44 71 GLN B C 1
ATOM 1601 O O . GLN B 1 71 ? 6.543 2.469 7.293 1 98.44 71 GLN B O 1
ATOM 1606 N N . VAL B 1 72 ? 8.516 3.113 8.195 1 98.88 72 VAL B N 1
ATOM 1607 C CA . VAL B 1 72 ? 9.109 3.365 6.883 1 98.88 72 VAL B CA 1
ATOM 1608 C C . VAL B 1 72 ? 9.539 2.045 6.246 1 98.88 72 VAL B C 1
ATOM 1610 O O . VAL B 1 72 ? 10.438 1.369 6.75 1 98.88 72 VAL B O 1
ATOM 1613 N N . ILE B 1 73 ? 8.953 1.723 5.055 1 98.69 73 ILE B N 1
ATOM 1614 C CA . ILE B 1 73 ? 9.234 0.39 4.531 1 98.69 73 ILE B CA 1
ATOM 1615 C C . ILE B 1 73 ? 10.195 0.491 3.348 1 98.69 73 ILE B C 1
ATOM 1617 O O . ILE B 1 73 ? 10.852 -0.489 2.988 1 98.69 73 ILE B O 1
ATOM 1621 N N . ALA B 1 74 ? 10.297 1.647 2.736 1 98.69 74 ALA B N 1
ATOM 1622 C CA . ALA B 1 74 ? 11.25 1.836 1.647 1 98.69 74 ALA B CA 1
ATOM 1623 C C . ALA B 1 74 ? 11.625 3.307 1.497 1 98.69 74 ALA B C 1
ATOM 1625 O O . ALA B 1 74 ? 10.773 4.188 1.616 1 98.69 74 ALA B O 1
ATOM 1626 N N . VAL B 1 75 ? 12.867 3.598 1.293 1 98.62 75 VAL B N 1
ATOM 1627 C CA . VAL B 1 75 ? 13.391 4.898 0.883 1 98.62 75 VAL B CA 1
ATOM 1628 C C . VAL B 1 75 ? 14.281 4.73 -0.346 1 98.62 75 VAL B C 1
ATOM 1630 O O . VAL B 1 75 ? 15.242 3.963 -0.323 1 98.62 75 VAL B O 1
ATOM 1633 N N . ASP B 1 76 ? 13.961 5.367 -1.441 1 98.06 76 ASP B N 1
ATOM 1634 C CA . ASP B 1 76 ? 14.68 5.355 -2.715 1 98.06 76 ASP B CA 1
ATOM 1635 C C . ASP B 1 76 ? 14.797 6.766 -3.291 1 98.06 76 ASP B C 1
ATOM 1637 O O . ASP B 1 76 ? 13.883 7.242 -3.969 1 98.06 76 ASP B O 1
ATOM 1641 N N . GLY B 1 77 ? 15.992 7.344 -3.154 1 96.56 77 GLY B N 1
ATOM 1642 C CA . GLY B 1 77 ? 16.094 8.758 -3.5 1 96.56 77 GLY B CA 1
ATOM 1643 C C . GLY B 1 77 ? 15.094 9.625 -2.773 1 96.56 77 GLY B C 1
ATOM 1644 O O . GLY B 1 77 ? 15.008 9.586 -1.544 1 96.56 77 GLY B O 1
ATOM 1645 N N . PRO B 1 78 ? 14.336 10.445 -3.523 1 97.69 78 PRO B N 1
ATOM 1646 C CA . PRO B 1 78 ? 13.352 11.336 -2.9 1 97.69 78 PRO B CA 1
ATOM 1647 C C . PRO B 1 78 ? 12.078 10.609 -2.49 1 97.69 78 PRO B C 1
ATOM 1649 O O . PRO B 1 78 ? 11.227 11.18 -1.795 1 97.69 78 PRO B O 1
ATOM 1652 N N . THR B 1 79 ? 11.953 9.359 -2.961 1 98.81 79 THR B N 1
ATOM 1653 C CA . THR B 1 79 ? 10.703 8.641 -2.725 1 98.81 79 THR B CA 1
ATOM 1654 C C . THR B 1 79 ? 10.789 7.828 -1.436 1 98.81 79 THR B C 1
ATOM 1656 O O . THR B 1 79 ? 11.766 7.117 -1.203 1 98.81 79 THR B O 1
ATOM 1659 N N . ALA B 1 80 ? 9.82 7.988 -0.579 1 98.88 80 ALA B N 1
ATOM 1660 C CA . ALA B 1 80 ? 9.664 7.148 0.608 1 98.88 80 ALA B CA 1
ATOM 1661 C C . ALA B 1 80 ? 8.273 6.516 0.652 1 98.88 80 ALA B C 1
ATOM 1663 O O . ALA B 1 80 ? 7.297 7.121 0.214 1 98.88 80 ALA B O 1
ATOM 1664 N N . VAL B 1 81 ? 8.227 5.281 1.111 1 98.94 81 VAL B N 1
ATOM 1665 C CA . VAL B 1 81 ? 6.957 4.586 1.324 1 98.94 81 VAL B CA 1
ATOM 1666 C C . VAL B 1 81 ? 6.832 4.184 2.791 1 98.94 81 VAL B C 1
ATOM 1668 O O . VAL B 1 81 ? 7.762 3.621 3.371 1 98.94 81 VAL B O 1
ATOM 1671 N N . VAL B 1 82 ? 5.68 4.574 3.383 1 98.94 82 VAL B N 1
ATOM 1672 C CA . VAL B 1 82 ? 5.406 4.375 4.805 1 98.94 82 VAL B CA 1
ATOM 1673 C C . VAL B 1 82 ? 4.145 3.531 4.973 1 98.94 82 VAL B C 1
ATOM 1675 O O . VAL B 1 82 ? 3.154 3.734 4.266 1 98.94 82 VAL B O 1
ATOM 1678 N N . ARG B 1 83 ? 4.172 2.473 5.785 1 98.88 83 ARG B N 1
ATOM 1679 C CA . ARG B 1 83 ? 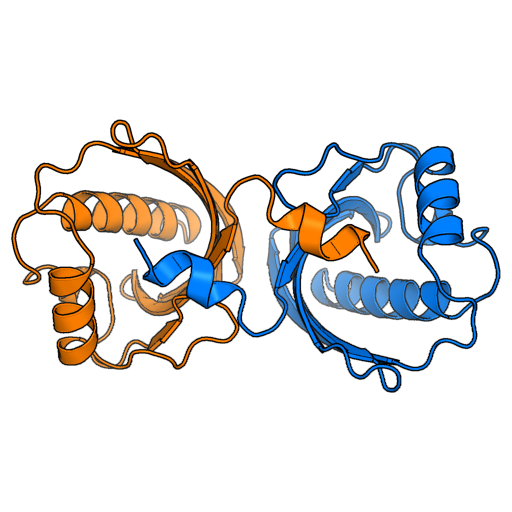2.979 1.785 6.27 1 98.88 83 ARG B CA 1
ATOM 1680 C C . ARG B 1 83 ? 2.469 2.412 7.562 1 98.88 83 ARG B C 1
ATOM 1682 O O . ARG B 1 83 ? 3.213 2.523 8.539 1 98.88 83 ARG B O 1
ATOM 1689 N N . ALA B 1 84 ? 1.223 2.893 7.508 1 98.62 84 ALA B N 1
ATOM 1690 C CA . ALA B 1 84 ? 0.653 3.574 8.672 1 98.62 84 ALA B CA 1
ATOM 1691 C C . ALA B 1 84 ? -0.633 2.893 9.125 1 98.62 84 ALA B C 1
ATOM 1693 O O . ALA B 1 84 ? -1.356 2.309 8.32 1 98.62 84 ALA B O 1
ATOM 1694 N N . SER B 1 85 ? -0.887 2.875 10.383 1 97.75 85 SER B N 1
ATOM 1695 C CA . SER B 1 85 ? -2.137 2.455 11.008 1 97.75 85 SER B CA 1
ATOM 1696 C C . SER B 1 85 ? -2.707 3.555 11.898 1 97.75 85 SER B C 1
ATOM 1698 O O . SER B 1 85 ? -1.977 4.168 12.68 1 97.75 85 SER B O 1
ATOM 1700 N N . VAL B 1 86 ? -3.986 3.791 11.711 1 95.31 86 VAL B N 1
ATOM 1701 C CA . VAL B 1 86 ? -4.672 4.797 12.516 1 95.31 86 VAL B CA 1
ATOM 1702 C C . VAL B 1 86 ? -5.891 4.176 13.188 1 95.31 86 VAL B C 1
ATOM 1704 O O . VAL B 1 86 ? -6.676 3.473 12.547 1 95.31 86 VAL B O 1
ATOM 1707 N N . GLU B 1 87 ? -5.98 4.398 14.414 1 94.94 87 GLU B N 1
ATOM 1708 C CA . GLU B 1 87 ? -7.156 3.982 15.172 1 94.94 87 GLU B CA 1
ATOM 1709 C C . GLU B 1 87 ? -7.77 5.156 15.93 1 94.94 87 GLU B C 1
ATOM 1711 O O . GLU B 1 87 ? -7.105 5.777 16.766 1 94.94 87 GLU B O 1
ATOM 1716 N N . TYR B 1 88 ? -9.023 5.406 15.609 1 91.81 88 TYR B N 1
ATOM 1717 C CA . TYR B 1 88 ? -9.766 6.438 16.328 1 91.81 88 TYR B CA 1
ATOM 1718 C C . TYR B 1 88 ? -10.461 5.855 17.547 1 91.81 88 TYR B C 1
ATOM 1720 O O . TYR B 1 88 ? -11.031 4.766 17.484 1 91.81 88 TYR B O 1
ATOM 1728 N N . LEU B 1 89 ? -10.32 6.48 18.656 1 86.75 89 LEU B N 1
ATOM 1729 C CA . LEU B 1 89 ? -10.984 6.031 19.859 1 86.75 89 LEU B CA 1
ATOM 1730 C C . LEU B 1 89 ? -12.5 6.148 19.734 1 86.75 89 LEU B C 1
ATOM 1732 O O . LEU B 1 89 ? -13.234 5.215 20.062 1 86.75 89 LEU B O 1
ATOM 1736 N N . GLU B 1 90 ? -13 7.191 19.406 1 82.25 90 GLU B N 1
ATOM 1737 C CA . GLU B 1 90 ? -14.391 7.426 19.047 1 82.25 90 GLU B CA 1
ATOM 1738 C C . GLU B 1 90 ? -14.508 7.906 17.594 1 82.25 90 GLU B C 1
ATOM 1740 O O . GLU B 1 90 ? -13.797 8.82 17.188 1 82.25 90 GLU B O 1
ATOM 1745 N N . PRO B 1 91 ? -15.211 7.309 16.75 1 81.38 91 PRO B N 1
ATOM 1746 C CA . PRO B 1 91 ? -16.188 6.238 16.984 1 81.38 91 PRO B CA 1
ATOM 1747 C C . PRO B 1 91 ? -15.562 4.848 16.891 1 81.38 91 PRO B C 1
ATOM 1749 O O . PRO B 1 91 ? -16.281 3.846 16.875 1 81.38 91 PRO B O 1
ATOM 1752 N N . GLY B 1 92 ? -14.273 4.688 16.656 1 83.88 92 GLY B N 1
ATOM 1753 C CA . GLY B 1 92 ? -13.617 3.387 16.656 1 83.88 92 GLY B CA 1
ATOM 1754 C C . GLY B 1 92 ? -13.141 2.957 15.281 1 83.88 92 GLY B C 1
ATOM 1755 O O . GLY B 1 92 ? -12.719 1.812 15.094 1 83.88 92 GLY B O 1
ATOM 1756 N N . ASP B 1 93 ? -13.164 3.918 14.414 1 89.75 93 ASP B N 1
ATOM 1757 C CA . ASP B 1 93 ? -12.695 3.617 13.062 1 89.75 93 ASP B CA 1
ATOM 1758 C C . ASP B 1 93 ? -11.219 3.223 13.07 1 89.75 93 ASP B C 1
ATOM 1760 O O . ASP B 1 93 ? -10.43 3.77 13.836 1 89.75 93 ASP B O 1
ATOM 1764 N N . ARG B 1 94 ? -10.961 2.254 12.266 1 94.69 94 ARG B N 1
ATOM 1765 C CA . ARG B 1 94 ? -9.586 1.814 12.047 1 94.69 94 ARG B CA 1
ATOM 1766 C C . ARG B 1 94 ? -9.211 1.901 10.57 1 94.69 94 ARG B C 1
ATOM 1768 O O . ARG B 1 94 ? -10.031 1.615 9.695 1 94.69 94 ARG B O 1
ATOM 1775 N N . TRP B 1 95 ? -7.949 2.326 10.383 1 94.88 95 TRP B N 1
ATOM 1776 C CA . TRP B 1 95 ? -7.445 2.451 9.023 1 94.88 95 TRP B CA 1
ATOM 1777 C C . TRP B 1 95 ? -6.043 1.866 8.906 1 94.88 95 TRP B C 1
ATOM 1779 O O . TRP B 1 95 ? -5.223 2.014 9.812 1 94.88 95 TRP B O 1
ATOM 1789 N N . ARG B 1 96 ? -5.809 1.122 7.855 1 96.88 96 ARG B N 1
ATOM 1790 C CA . ARG B 1 96 ? -4.465 0.862 7.348 1 96.88 96 ARG B CA 1
ATOM 1791 C C . ARG B 1 96 ? -4.195 1.658 6.074 1 96.88 96 ARG B C 1
ATOM 1793 O O . ARG B 1 96 ? -5.078 1.802 5.227 1 96.88 96 ARG B O 1
ATOM 1800 N N . ASP B 1 97 ? -2.939 2.199 6.039 1 97.5 97 ASP B N 1
ATOM 1801 C CA . ASP B 1 97 ? -2.6 3.121 4.961 1 97.5 97 ASP B CA 1
ATOM 1802 C C . ASP B 1 97 ? -1.193 2.852 4.43 1 97.5 97 ASP B C 1
ATOM 1804 O O . ASP B 1 97 ? -0.31 2.438 5.184 1 97.5 97 ASP B O 1
ATOM 1808 N N . LEU B 1 98 ? -0.991 2.943 3.154 1 98.62 98 LEU B N 1
ATOM 1809 C CA . LEU B 1 98 ? 0.334 3.236 2.619 1 98.62 98 LEU B CA 1
ATOM 1810 C C . LEU B 1 98 ? 0.433 4.691 2.176 1 98.62 98 LEU B C 1
ATOM 1812 O O . LEU B 1 98 ? -0.502 5.227 1.575 1 98.62 98 LEU B O 1
ATOM 1816 N N . TRP B 1 99 ? 1.512 5.312 2.561 1 98.88 99 TRP B N 1
ATOM 1817 C CA . TRP B 1 99 ? 1.844 6.66 2.113 1 98.88 99 TRP B CA 1
ATOM 1818 C C . TRP B 1 99 ? 3.021 6.637 1.144 1 98.88 99 TRP B C 1
ATOM 1820 O O . TRP B 1 99 ? 4.012 5.941 1.376 1 98.88 99 TRP B O 1
ATOM 1830 N N . VAL B 1 100 ? 2.912 7.273 0.066 1 98.94 100 VAL B N 1
ATOM 1831 C CA . VAL B 1 100 ? 4.035 7.57 -0.815 1 98.94 100 VAL B CA 1
ATOM 1832 C C . VAL B 1 100 ? 4.402 9.047 -0.708 1 98.94 100 VAL B C 1
ATOM 1834 O O . VAL B 1 100 ? 3.562 9.922 -0.932 1 98.94 100 VAL B O 1
ATOM 1837 N N . LEU B 1 101 ? 5.621 9.336 -0.332 1 98.88 101 LEU B N 1
ATOM 1838 C CA . LEU B 1 101 ? 6.125 10.695 -0.161 1 98.88 101 LEU B CA 1
ATOM 1839 C C . LEU B 1 101 ? 7.238 10.992 -1.159 1 98.88 101 LEU B C 1
ATOM 1841 O O . LEU B 1 101 ? 8.094 10.133 -1.415 1 98.88 101 LEU B O 1
ATOM 1845 N N . GLU B 1 102 ? 7.207 12.086 -1.728 1 98.81 102 GLU B N 1
ATOM 1846 C CA . GLU B 1 102 ? 8.383 12.656 -2.377 1 98.81 102 GLU B CA 1
ATOM 1847 C C . GLU B 1 102 ? 8.945 13.82 -1.568 1 98.81 102 GLU B C 1
ATOM 1849 O O . GLU B 1 102 ? 8.344 14.898 -1.517 1 98.81 102 GLU B O 1
ATOM 1854 N N . LEU B 1 103 ? 10.086 13.633 -0.962 1 98.62 103 LEU B N 1
ATOM 1855 C CA . LEU B 1 103 ? 10.711 14.664 -0.137 1 98.62 103 LEU B CA 1
ATOM 1856 C C . LEU B 1 103 ? 11.828 15.367 -0.899 1 98.62 103 LEU B C 1
ATOM 1858 O O . LEU B 1 103 ? 12.625 14.719 -1.582 1 98.62 103 LEU B O 1
ATOM 1862 N N . ASP B 1 104 ? 11.82 16.641 -0.851 1 97.31 104 ASP B N 1
ATOM 1863 C CA . ASP B 1 104 ? 12.914 17.359 -1.486 1 97.31 104 ASP B CA 1
ATOM 1864 C C . ASP B 1 104 ? 14.141 17.406 -0.581 1 97.31 104 ASP B C 1
ATOM 1866 O O . ASP B 1 104 ? 14.18 16.75 0.459 1 97.31 104 ASP B O 1
ATOM 1870 N N . VAL B 1 105 ? 15.148 18.109 -0.971 1 94.75 105 VAL B N 1
ATOM 1871 C CA . VAL B 1 105 ? 16.453 18.094 -0.304 1 94.75 105 VAL B CA 1
ATOM 1872 C C . VAL B 1 105 ? 16.328 18.75 1.064 1 94.75 105 VAL B C 1
ATOM 1874 O O . VAL B 1 105 ? 17.125 18.469 1.969 1 94.75 105 VAL B O 1
ATOM 1877 N N . ASP B 1 106 ? 15.328 19.641 1.269 1 95.38 106 ASP B N 1
ATOM 1878 C CA . ASP B 1 106 ? 15.125 20.328 2.541 1 95.38 106 ASP B CA 1
ATOM 1879 C C . ASP B 1 106 ? 14.203 19.531 3.455 1 95.38 106 ASP B C 1
ATOM 1881 O O . ASP B 1 106 ? 13.898 19.953 4.57 1 95.38 106 ASP B O 1
ATOM 1885 N N . GLY B 1 107 ? 13.742 18.375 2.943 1 96.81 107 GLY B N 1
ATOM 1886 C CA . GLY B 1 107 ? 12.891 17.531 3.764 1 96.81 107 GLY B CA 1
ATOM 1887 C C . GLY B 1 107 ? 11.422 17.891 3.67 1 96.81 107 GLY B C 1
ATOM 1888 O O . GLY B 1 107 ? 10.609 17.391 4.453 1 96.81 107 GLY B O 1
ATOM 1889 N N . LEU B 1 108 ? 11.102 18.781 2.797 1 98.56 108 LEU B N 1
ATOM 1890 C CA . LEU B 1 108 ? 9.703 19.109 2.557 1 98.56 108 LEU B CA 1
ATOM 1891 C C . LEU B 1 108 ? 9.078 18.141 1.556 1 98.56 108 LEU B C 1
ATOM 1893 O O . LEU B 1 108 ? 9.742 17.719 0.608 1 98.56 108 LEU B O 1
ATOM 1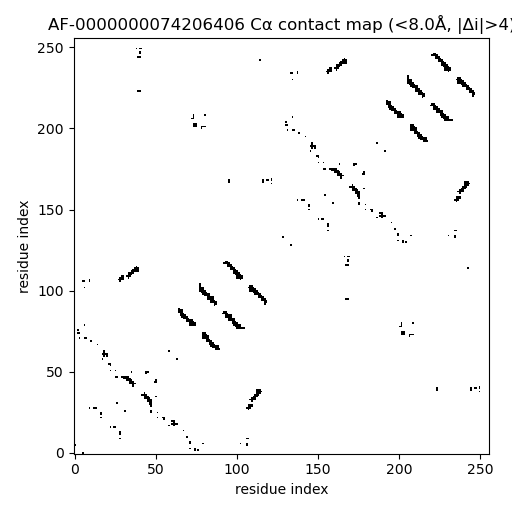897 N N . CYS B 1 109 ? 7.852 17.844 1.755 1 98.88 109 CYS B N 1
ATOM 1898 C CA . CYS B 1 109 ? 7.137 16.906 0.889 1 98.88 109 CYS B CA 1
ATOM 1899 C C . CYS B 1 109 ? 6.539 17.625 -0.313 1 98.88 109 CYS B C 1
ATOM 1901 O O . CYS B 1 109 ? 5.691 18.516 -0.155 1 98.88 109 CYS B O 1
ATOM 1903 N N . ALA B 1 110 ? 6.93 17.266 -1.525 1 98.88 110 ALA B N 1
ATOM 1904 C CA . ALA B 1 110 ? 6.441 17.859 -2.762 1 98.88 110 ALA B CA 1
ATOM 1905 C C . ALA B 1 110 ? 5.219 17.109 -3.289 1 98.88 110 ALA B C 1
ATOM 1907 O O . ALA B 1 110 ? 4.398 17.688 -4.016 1 98.88 110 ALA B O 1
ATOM 1908 N N . ALA B 1 111 ? 5.133 15.891 -3.066 1 98.88 111 ALA B N 1
ATOM 1909 C CA . ALA B 1 111 ? 4 15.055 -3.457 1 98.88 111 ALA B CA 1
ATOM 1910 C C . ALA B 1 111 ? 3.689 14.016 -2.383 1 98.88 111 ALA B C 1
ATOM 1912 O O . ALA B 1 111 ? 4.59 13.328 -1.896 1 98.88 111 ALA B O 1
ATOM 1913 N N . PHE B 1 112 ? 2.467 14 -1.923 1 98.88 112 PHE B N 1
ATOM 1914 C CA . PHE B 1 112 ? 1.981 13.07 -0.911 1 98.88 112 PHE B CA 1
ATOM 1915 C C . PHE B 1 112 ? 0.784 12.281 -1.429 1 98.88 112 PHE B C 1
ATOM 1917 O O . PHE B 1 112 ? -0.194 12.867 -1.899 1 98.88 112 PHE B O 1
ATOM 1924 N N . GLU B 1 113 ? 0.87 10.922 -1.382 1 98.62 113 GLU B N 1
ATOM 1925 C CA . GLU B 1 113 ? -0.201 10.031 -1.825 1 98.62 113 GLU B CA 1
ATOM 1926 C C . GLU B 1 113 ? -0.599 9.055 -0.724 1 98.62 113 GLU B C 1
ATOM 1928 O O . GLU B 1 113 ? 0.257 8.375 -0.148 1 98.62 113 GLU B O 1
ATOM 1933 N N . GLU B 1 114 ? -1.896 9.023 -0.426 1 97.62 114 GLU B N 1
ATOM 1934 C CA . GLU B 1 114 ? -2.426 8.07 0.55 1 97.62 114 GLU B CA 1
ATOM 1935 C C . GLU B 1 114 ? -3.18 6.938 -0.135 1 97.62 114 GLU B C 1
ATOM 1937 O O . GLU B 1 114 ? -3.893 7.16 -1.116 1 97.62 114 GLU B O 1
ATOM 1942 N N . TRP B 1 115 ? -3.02 5.699 0.409 1 96.69 115 TRP B N 1
ATOM 1943 C CA . TRP B 1 115 ? -3.77 4.5 0.047 1 96.69 115 TRP B CA 1
ATOM 1944 C C . TRP B 1 115 ? -4.461 3.902 1.269 1 96.69 115 TRP B C 1
ATOM 1946 O O . TRP B 1 115 ? -3.98 2.92 1.841 1 96.69 115 TRP B O 1
ATOM 1956 N N . PRO B 1 116 ? -5.59 4.508 1.652 1 95.69 116 PRO B N 1
ATOM 1957 C CA . PRO B 1 116 ? -6.246 4.133 2.906 1 95.69 116 PRO B CA 1
ATOM 1958 C C . PRO B 1 116 ? -7.242 2.99 2.732 1 95.69 116 PRO B C 1
ATOM 1960 O O . PRO B 1 116 ? -8.016 2.982 1.771 1 95.69 116 PRO B O 1
ATOM 1963 N N . PHE B 1 117 ? -7.246 1.961 3.693 1 94.75 117 PHE B N 1
ATOM 1964 C CA . PHE B 1 117 ? -8.18 0.842 3.727 1 94.75 117 PHE B CA 1
ATOM 1965 C C . PHE B 1 117 ? -8.828 0.721 5.102 1 94.75 117 PHE B C 1
ATOM 1967 O O . PHE B 1 117 ? -8.141 0.645 6.117 1 94.75 117 PHE B O 1
ATOM 1974 N N . ALA B 1 118 ? -10.125 0.832 5.074 1 92.06 118 ALA B N 1
ATOM 1975 C CA . ALA B 1 118 ? -10.875 0.434 6.262 1 92.06 118 ALA B CA 1
ATOM 1976 C C . ALA B 1 118 ? -11.125 -1.071 6.273 1 92.06 118 ALA B C 1
ATOM 1978 O O . ALA B 1 118 ? -11.055 -1.729 5.234 1 92.06 118 ALA B O 1
ATOM 1979 N N . PRO B 1 119 ? -11.383 -1.6 7.473 1 89.25 119 PRO B N 1
ATOM 1980 C CA . PRO B 1 119 ? -11.719 -3.025 7.496 1 89.25 119 PRO B CA 1
ATOM 1981 C C . PRO B 1 119 ? -12.922 -3.361 6.613 1 89.25 119 PRO B C 1
ATOM 1983 O O . PRO B 1 119 ? -13.875 -2.586 6.539 1 89.25 119 PRO B O 1
ATOM 1986 N N . GLY B 1 120 ? -12.945 -4.578 5.938 1 76 120 GLY B N 1
ATOM 1987 C CA . GLY B 1 120 ? -14.086 -5.07 5.184 1 76 120 GLY B CA 1
ATOM 1988 C C . GLY B 1 120 ? -14.102 -4.598 3.742 1 76 120 GLY B C 1
ATOM 1989 O O . GLY B 1 120 ? -14.914 -5.062 2.939 1 76 120 GLY B O 1
ATOM 1990 N N . LEU B 1 121 ? -13.32 -3.678 3.393 1 66.12 121 LEU B N 1
ATOM 1991 C CA . LEU B 1 121 ? -13.289 -3.199 2.014 1 66.12 121 LEU B CA 1
ATOM 1992 C C . LEU B 1 121 ? -12.875 -4.316 1.061 1 66.12 121 LEU B C 1
ATOM 1994 O O . LEU B 1 121 ? -13.227 -4.289 -0.121 1 66.12 121 LEU B O 1
ATOM 1998 N N . GLU B 1 122 ? -12.039 -5.164 1.491 1 55.34 122 GLU B N 1
ATOM 1999 C CA . GLU B 1 122 ? -11.57 -6.262 0.649 1 55.34 122 GLU B CA 1
ATOM 2000 C C . GLU B 1 122 ? -12.734 -7.066 0.089 1 55.34 122 GLU B C 1
ATOM 2002 O O . GLU B 1 122 ? -12.625 -7.676 -0.976 1 55.34 122 GLU B O 1
ATOM 2007 N N . GLY B 1 123 ? -13.719 -7.262 1.022 1 53.59 123 GLY B N 1
ATOM 2008 C CA . GLY B 1 123 ? -14.891 -7.988 0.562 1 53.59 123 GLY B CA 1
ATOM 2009 C C . GLY B 1 123 ? -15.43 -7.473 -0.76 1 53.59 123 GLY B C 1
ATOM 2010 O O . GLY B 1 123 ? -16.234 -8.141 -1.405 1 53.59 123 GLY B O 1
ATOM 2011 N N . GLN B 1 124 ? -15.172 -6.242 -0.956 1 48.19 124 GLN B N 1
ATOM 2012 C CA . GLN B 1 124 ? -15.672 -5.758 -2.238 1 48.19 124 GLN B CA 1
ATOM 2013 C C . GLN B 1 124 ? -14.875 -6.348 -3.398 1 48.19 124 GLN B C 1
ATOM 2015 O O . GLN B 1 124 ? -15.383 -6.449 -4.52 1 48.19 124 GLN B O 1
ATOM 2020 N N . HIS B 1 125 ? -13.68 -6.82 -3.158 1 48.66 125 HIS B N 1
ATOM 2021 C CA . HIS B 1 125 ? -12.82 -7.402 -4.184 1 48.66 125 HIS B CA 1
ATOM 2022 C C . HIS B 1 125 ? -13.227 -8.844 -4.484 1 48.66 125 HIS B C 1
ATOM 2024 O O . HIS B 1 125 ? -13.148 -9.281 -5.633 1 48.66 125 HIS B O 1
ATOM 2030 N N . ASN B 1 126 ? -13.461 -9.664 -3.475 1 42.97 126 ASN B N 1
ATOM 2031 C CA . ASN B 1 126 ? -13.742 -11.086 -3.615 1 42.97 126 ASN B CA 1
ATOM 2032 C C . ASN B 1 126 ? -15.062 -11.328 -4.34 1 42.97 126 ASN B C 1
ATOM 2034 O O . ASN B 1 126 ? -15.367 -12.461 -4.723 1 42.97 126 ASN B O 1
ATOM 2038 N N . GLY B 1 127 ? -15.906 -10.469 -4.195 1 33.56 127 GLY B N 1
ATOM 2039 C CA . GLY B 1 127 ? -17.188 -10.859 -4.754 1 33.56 127 GLY B CA 1
ATOM 2040 C C . GLY B 1 127 ? -17.172 -10.984 -6.266 1 33.56 127 GLY B C 1
ATOM 2041 O O . GLY B 1 127 ? -18.219 -11.219 -6.891 1 33.56 127 GLY B O 1
ATOM 2042 N N . GLN B 1 128 ? -16.078 -10.547 -6.941 1 27.64 128 GLN B N 1
ATOM 2043 C CA . GLN B 1 128 ? -16.438 -10.844 -8.328 1 27.64 128 GLN B CA 1
ATOM 2044 C C . GLN B 1 128 ? -15.945 -12.234 -8.734 1 27.64 128 GLN B C 1
ATOM 2046 O O . GLN B 1 128 ? -14.906 -12.695 -8.25 1 27.64 128 GLN B O 1
#

Organism: NCBI:txid88382

InterPro domains:
  IPR032710 NTF2-like domain superfamily [SSF54427] (1-115)
  IPR037401 SnoaL-like domain [PF12680] (12-97)

Foldseek 3Di:
DDPVVLVVVLVVLVVVCLLDPAQVCLVVAAPQFAWEAPAPPDDIQTGSVSVRVVSVVPRPHNPFDKDKDKDFPDDDQQWTKMWMWMFGPVPTWIKTKIWIFGADPSSHTRYIYIHIDTPPPCVVVPPD/DDPQVLVVVLVVLVVVCLLDPAQVCLVVAAPQFAWEAPAPPDDIQTGSVSVRVVSVVPRPHNPFDKDKDKDFDDDDQQWTKMWMWMFGPVPTWIKTKIWIFGADPSSHTRYIYIHIDTPPPCVVVPPD

pLDDT: mean 91.08, std 13.65, range [27.64, 98.94]

Solvent-accessible surface area (backbone atoms only — not comparable to full-atom values): 13888 Å² total; per-residue (Å²): 129,53,74,63,54,51,50,51,49,45,53,52,51,49,54,53,49,66,49,36,81,76,59,86,64,48,73,73,48,28,38,70,72,15,36,37,24,79,23,89,80,48,74,67,41,60,22,52,70,50,43,40,54,49,51,64,71,68,49,64,58,50,75,60,54,64,50,79,51,76,43,80,64,33,57,32,88,47,29,34,32,31,44,36,37,39,38,29,68,75,94,49,54,49,36,42,30,41,36,42,37,30,38,48,96,86,57,25,29,44,35,40,38,32,49,71,41,51,80,72,56,58,60,68,65,66,69,108,129,53,74,62,54,51,51,52,50,46,52,52,50,50,54,52,47,66,50,36,81,76,60,85,64,48,73,72,46,28,37,69,73,16,36,36,25,78,24,90,79,48,74,67,40,59,21,51,72,51,44,41,55,50,50,64,72,69,49,66,59,51,75,60,55,64,48,77,48,75,42,82,65,34,58,31,89,47,29,34,34,32,45,34,36,38,38,30,68,75,92,50,54,49,37,40,31,42,37,42,35,29,37,50,96,88,57,26,28,43,33,40,37,33,48,72,42,50,79,72,56,58,60,67,63,67,71,108

Secondary structure (DSSP, 8-state):
--HHHHHHHHHHHHHHHHTSSSSGGGGGTEEEEEEEESSTTSPPEESHHHHHHHHHHH--TTT--EEEEEEEEEEETTEEEEEEEEEESSS--EEEEEEEEEE-TTS-EEEEEEEEE-TTTTHHHHT-/--HHHHHHHHHHHHHHHHTSSSSGGGGGTEEEEEEEESSTTSPPEESHHHHHHHHHHH--TTT--EEEEEEEEEEETTEEEEEEEEEESSS--EEEEEEEEEE-TTS-EEEEEEEEE-TTTTHHHHT-